Protein AF-0000000084723363 (afdb_homodimer)

Nearest PDB structures (foldseek):
  2yr2-assembly1_A  TM=7.966E-01  e=7.895E-07  Sulfurisphaera tokodaii
  1lnw-assembly7_A  TM=7.026E-01  e=5.116E-07  Pseudomonas aeruginosa
  4zzl-assembly1_B  TM=7.260E-01  e=2.128E-06  Pseudomonas aeruginosa
  2nnn-assembly3_F  TM=6.728E-01  e=2.726E-06  Pseudomonas aeruginosa
  3f3x-assembly1_A-2  TM=6.451E-01  e=1.661E-06  Saccharolobus solfataricus

Structure (mmCIF, N/CA/C/O backbone):
data_AF-0000000084723363-model_v1
#
loop_
_entity.id
_entity.type
_entity.pdbx_description
1 polymer 'Transcriptional regulator, MarR family'
#
loop_
_atom_site.group_PDB
_atom_site.id
_atom_site.type_symbol
_atom_site.label_atom_id
_atom_site.label_alt_id
_atom_site.label_comp_id
_atom_site.label_asym_id
_atom_site.label_entity_id
_atom_site.label_seq_id
_atom_site.pdbx_PDB_ins_code
_atom_site.Cartn_x
_atom_site.Cartn_y
_atom_site.Cartn_z
_atom_site.occupancy
_atom_site.B_iso_or_equiv
_atom_site.auth_seq_id
_atom_site.auth_comp_id
_atom_site.auth_asym_id
_atom_site.auth_atom_id
_atom_site.pdbx_PDB_model_num
ATOM 1 N N . MET A 1 1 ? 26.453 -13.578 -23.328 1 51.62 1 MET A N 1
ATOM 2 C CA . MET A 1 1 ? 25.047 -13.445 -22.969 1 51.62 1 MET A CA 1
ATOM 3 C C . MET A 1 1 ? 24.641 -11.977 -22.922 1 51.62 1 MET A C 1
ATOM 5 O O . MET A 1 1 ? 25.391 -11.133 -22.453 1 51.62 1 MET A O 1
ATOM 9 N N . SER A 1 2 ? 23.656 -11.609 -23.703 1 67.81 2 SER A N 1
ATOM 10 C CA . SER A 1 2 ? 23.375 -10.188 -23.906 1 67.81 2 SER A CA 1
ATOM 11 C C . SER A 1 2 ? 23.109 -9.484 -22.578 1 67.81 2 SER A C 1
ATOM 13 O O . SER A 1 2 ? 22.625 -10.102 -21.625 1 67.81 2 SER A O 1
ATOM 15 N N . THR A 1 3 ? 23.828 -8.469 -22.406 1 71.88 3 THR A N 1
ATOM 16 C CA . THR A 1 3 ? 23.688 -7.594 -21.234 1 71.88 3 THR A CA 1
ATOM 17 C C . THR A 1 3 ? 22.234 -7.523 -20.781 1 71.88 3 THR A C 1
ATOM 19 O O . THR A 1 3 ? 21.969 -7.453 -19.578 1 71.88 3 THR A O 1
ATOM 22 N N . LYS A 1 4 ? 21.438 -7.684 -21.719 1 78.38 4 LYS A N 1
ATOM 23 C CA . LYS A 1 4 ? 20.016 -7.641 -21.406 1 78.38 4 LYS A CA 1
ATOM 24 C C . LYS A 1 4 ? 19.562 -8.906 -20.688 1 78.38 4 LYS A C 1
ATOM 26 O O . LYS A 1 4 ? 18.734 -8.852 -19.781 1 78.38 4 LYS A O 1
ATOM 31 N N . ASN A 1 5 ? 20.203 -9.93 -21.031 1 81.5 5 ASN A N 1
ATOM 32 C CA . ASN A 1 5 ? 19.844 -11.219 -20.438 1 81.5 5 ASN A CA 1
ATOM 33 C C . ASN A 1 5 ? 20.266 -11.289 -18.969 1 81.5 5 ASN A C 1
ATOM 35 O O . ASN A 1 5 ? 19.516 -11.766 -18.125 1 81.5 5 ASN A O 1
ATOM 39 N N . VAL A 1 6 ? 21.469 -10.742 -18.797 1 86.12 6 VAL A N 1
ATOM 40 C CA . VAL A 1 6 ? 21.969 -10.758 -17.438 1 86.12 6 VAL A CA 1
ATOM 41 C C . VAL A 1 6 ? 21.125 -9.844 -16.547 1 86.12 6 VAL A C 1
ATOM 43 O O . VAL A 1 6 ? 20.781 -10.195 -15.422 1 86.12 6 VAL A O 1
ATOM 46 N N . HIS A 1 7 ? 20.719 -8.695 -17.094 1 90.56 7 HIS A N 1
ATOM 47 C CA . HIS A 1 7 ? 19.859 -7.75 -16.391 1 90.56 7 HIS A CA 1
ATOM 48 C C . HIS A 1 7 ? 18.531 -8.383 -16.016 1 90.56 7 HIS A C 1
ATOM 50 O O . HIS A 1 7 ? 18.109 -8.328 -14.852 1 90.56 7 HIS A O 1
ATOM 56 N N . ASP A 1 8 ? 17.922 -9.016 -16.969 1 92.31 8 ASP A N 1
ATOM 57 C CA . ASP A 1 8 ? 16.625 -9.633 -16.766 1 92.31 8 ASP A CA 1
ATOM 58 C C . ASP A 1 8 ? 16.703 -10.75 -15.727 1 92.31 8 ASP A C 1
ATOM 60 O O . ASP A 1 8 ? 15.82 -10.867 -14.867 1 92.31 8 ASP A O 1
ATOM 64 N N . ALA A 1 9 ? 17.766 -11.57 -15.828 1 92.88 9 ALA A N 1
ATOM 65 C CA . ALA A 1 9 ? 17.953 -12.672 -14.898 1 92.88 9 ALA A CA 1
ATOM 66 C C . ALA A 1 9 ? 18.094 -12.164 -13.469 1 92.88 9 ALA A C 1
ATOM 68 O O . ALA A 1 9 ? 17.578 -12.773 -12.523 1 92.88 9 ALA A O 1
ATOM 69 N N . HIS A 1 10 ? 18.766 -11.07 -13.312 1 92.12 10 HIS A N 1
ATOM 70 C CA . HIS A 1 10 ? 18.984 -10.5 -11.984 1 92.12 10 HIS A CA 1
ATOM 71 C C . HIS A 1 10 ? 17.672 -9.938 -11.414 1 92.12 10 HIS A C 1
ATOM 73 O O . HIS A 1 10 ? 17.375 -10.133 -10.234 1 92.12 10 HIS A O 1
ATOM 79 N N . ILE A 1 11 ? 16.984 -9.25 -12.25 1 94.12 11 ILE A N 1
ATOM 80 C CA . ILE A 1 11 ? 15.703 -8.711 -11.82 1 94.12 11 ILE A CA 1
ATOM 81 C C . ILE A 1 11 ? 14.789 -9.844 -11.367 1 94.12 11 ILE A C 1
ATOM 83 O O . ILE A 1 11 ? 14.211 -9.789 -10.281 1 94.12 11 ILE A O 1
ATOM 87 N N . LYS A 1 12 ? 14.742 -10.867 -12.172 1 94.69 12 LYS A N 1
ATOM 88 C CA . LYS A 1 12 ? 13.867 -11.992 -11.875 1 94.69 12 LYS A CA 1
ATOM 89 C C . LYS A 1 12 ? 14.266 -12.664 -10.562 1 94.69 12 LYS A C 1
ATOM 91 O O . LYS A 1 12 ? 13.406 -13.047 -9.766 1 94.69 12 LYS A O 1
ATOM 96 N N . ALA A 1 13 ? 15.508 -12.781 -10.312 1 94.94 13 ALA A N 1
ATOM 97 C CA . ALA A 1 13 ? 16.016 -13.484 -9.141 1 94.94 13 ALA A CA 1
ATOM 98 C C . ALA A 1 13 ? 15.664 -12.734 -7.855 1 94.94 13 ALA A C 1
ATOM 100 O O . ALA A 1 13 ? 15.438 -13.359 -6.816 1 94.94 13 ALA A O 1
ATOM 101 N N . SER A 1 14 ? 15.57 -11.391 -7.898 1 96.56 14 SER A N 1
ATOM 102 C CA . SER A 1 14 ? 15.367 -10.594 -6.691 1 96.56 14 SER A CA 1
ATOM 103 C C . SER A 1 14 ? 13.93 -10.094 -6.602 1 96.56 14 SER A C 1
ATOM 105 O O . SER A 1 14 ? 13.547 -9.469 -5.605 1 96.56 14 SER A O 1
ATOM 107 N N . LEU A 1 15 ? 13.117 -10.398 -7.555 1 95.81 15 LEU A N 1
ATOM 108 C CA . LEU A 1 15 ? 11.766 -9.867 -7.648 1 95.81 15 LEU A CA 1
ATOM 109 C C . LEU A 1 15 ? 10.891 -10.398 -6.516 1 95.81 15 LEU A C 1
ATOM 111 O O . LEU A 1 15 ? 10.117 -9.648 -5.922 1 95.81 15 LEU A O 1
ATOM 115 N N . PRO A 1 16 ? 11.047 -11.719 -6.16 1 94.25 16 PRO A N 1
ATOM 116 C CA . PRO A 1 16 ? 10.211 -12.211 -5.062 1 94.25 16 PRO A CA 1
ATOM 117 C C . PRO A 1 16 ? 10.453 -11.469 -3.752 1 94.25 16 PRO A C 1
ATOM 119 O O . PRO A 1 16 ? 9.508 -11.172 -3.02 1 94.25 16 PRO A O 1
ATOM 122 N N . GLU A 1 17 ? 11.664 -11.164 -3.51 1 95.94 17 GLU A N 1
ATOM 123 C CA . GLU A 1 17 ? 11.992 -10.43 -2.293 1 95.94 17 GLU A CA 1
ATOM 124 C C . GLU A 1 17 ? 11.422 -9.008 -2.338 1 95.94 17 GLU A C 1
ATOM 126 O O . GLU A 1 17 ? 10.883 -8.523 -1.345 1 95.94 17 GLU A O 1
ATOM 131 N N . LEU A 1 18 ? 11.555 -8.328 -3.463 1 97.25 18 LEU A N 1
ATOM 132 C CA . LEU A 1 18 ? 11 -6.988 -3.621 1 97.25 18 LEU A CA 1
ATOM 133 C C . LEU A 1 18 ? 9.484 -7 -3.459 1 97.25 18 LEU A C 1
ATOM 135 O O . LEU A 1 18 ? 8.93 -6.156 -2.756 1 97.25 18 LEU A O 1
ATOM 139 N N . HIS A 1 19 ? 8.906 -7.957 -4.094 1 95.12 19 HIS A N 1
ATOM 140 C CA . HIS A 1 19 ? 7.453 -8.07 -4.031 1 95.12 19 HIS A CA 1
ATOM 141 C C . HIS A 1 19 ? 6.98 -8.336 -2.607 1 95.12 19 HIS A C 1
ATOM 143 O O . HIS A 1 19 ? 6.004 -7.73 -2.15 1 95.12 19 HIS A O 1
ATOM 149 N N . ARG A 1 20 ? 7.664 -9.164 -1.896 1 92.94 20 ARG A N 1
ATOM 150 C CA . ARG A 1 20 ? 7.305 -9.445 -0.509 1 92.94 20 ARG A CA 1
ATOM 151 C C . ARG A 1 20 ? 7.422 -8.195 0.353 1 92.94 20 ARG A C 1
ATOM 153 O O . ARG A 1 20 ? 6.543 -7.914 1.17 1 92.94 20 ARG A O 1
ATOM 160 N N . ALA A 1 21 ? 8.492 -7.488 0.211 1 96.69 21 ALA A N 1
ATOM 161 C CA . ALA A 1 21 ? 8.68 -6.246 0.959 1 96.69 21 ALA A CA 1
ATOM 162 C C . ALA A 1 21 ? 7.574 -5.246 0.643 1 96.69 21 ALA A C 1
ATOM 164 O O . ALA A 1 21 ? 7.047 -4.586 1.543 1 96.69 21 ALA A O 1
ATOM 165 N N . LEU A 1 22 ? 7.25 -5.129 -0.632 1 96.12 22 LEU A N 1
ATOM 166 C CA . LEU A 1 22 ? 6.199 -4.219 -1.079 1 96.12 22 LEU A CA 1
ATOM 167 C C . LEU A 1 22 ? 4.859 -4.59 -0.457 1 96.12 22 LEU A C 1
ATOM 169 O O . LEU A 1 22 ? 4.16 -3.729 0.08 1 96.12 22 LEU A O 1
ATOM 173 N N . ILE A 1 23 ? 4.516 -5.828 -0.452 1 91.56 23 ILE A N 1
ATOM 174 C CA . ILE A 1 23 ? 3.258 -6.309 0.111 1 91.56 23 ILE A CA 1
ATOM 175 C C . ILE A 1 23 ? 3.24 -6.062 1.617 1 91.56 23 ILE A C 1
ATOM 177 O O . ILE A 1 23 ? 2.219 -5.652 2.174 1 91.56 23 ILE A O 1
ATOM 181 N N . ASP A 1 24 ? 4.34 -6.305 2.27 1 92.62 24 ASP A N 1
ATOM 182 C CA . ASP A 1 24 ? 4.434 -6.047 3.703 1 92.62 24 ASP A CA 1
ATOM 183 C C . ASP A 1 24 ? 4.199 -4.566 4.012 1 92.62 24 ASP A C 1
ATOM 185 O O . ASP A 1 24 ? 3.453 -4.23 4.93 1 92.62 24 ASP A O 1
ATOM 189 N N . ILE A 1 25 ? 4.801 -3.699 3.266 1 95.31 25 ILE A N 1
ATOM 190 C CA . ILE A 1 25 ? 4.668 -2.26 3.461 1 95.31 25 ILE A CA 1
ATOM 191 C C . ILE A 1 25 ? 3.221 -1.836 3.221 1 95.31 25 ILE A C 1
ATOM 193 O O . ILE A 1 25 ? 2.635 -1.118 4.035 1 95.31 25 ILE A O 1
ATOM 197 N N . VAL A 1 26 ? 2.65 -2.316 2.121 1 92.69 26 VAL A N 1
ATOM 198 C CA . VAL A 1 26 ? 1.273 -1.979 1.776 1 92.69 26 VAL A CA 1
ATOM 199 C C . VAL A 1 26 ? 0.329 -2.48 2.867 1 92.69 26 VAL A C 1
ATOM 201 O O . VAL A 1 26 ? -0.619 -1.786 3.242 1 92.69 26 VAL A O 1
ATOM 204 N N . SER A 1 27 ? 0.579 -3.676 3.385 1 89.06 27 SER A N 1
ATOM 205 C CA . SER A 1 27 ? -0.237 -4.242 4.453 1 89.06 27 SER A CA 1
ATOM 206 C C . SER A 1 27 ? -0.223 -3.354 5.691 1 89.06 27 SER A C 1
ATOM 208 O O . SER A 1 27 ? -1.271 -3.08 6.277 1 89.06 27 SER A O 1
ATOM 210 N N . VAL A 1 28 ? 0.896 -2.873 6.102 1 89.81 28 VAL A N 1
ATOM 211 C CA . VAL A 1 28 ? 1.02 -2 7.266 1 89.81 28 VAL A CA 1
ATOM 212 C C . VAL A 1 28 ? 0.31 -0.675 6.996 1 89.81 28 VAL A C 1
ATOM 214 O O . VAL A 1 28 ? -0.436 -0.179 7.84 1 89.81 28 VAL A O 1
ATOM 217 N N . MET A 1 29 ? 0.577 -0.126 5.789 1 90.88 29 MET A N 1
ATOM 218 C CA . MET A 1 29 ? 0.019 1.178 5.441 1 90.88 29 MET A CA 1
ATOM 219 C C . MET A 1 29 ? -1.504 1.124 5.398 1 90.88 29 MET A C 1
ATOM 221 O O . MET A 1 29 ? -2.172 2.131 5.645 1 90.88 29 MET A O 1
ATOM 225 N N . ASN A 1 30 ? -2.045 -0.049 5.133 1 85.88 30 ASN A N 1
ATOM 226 C CA . ASN A 1 30 ? -3.488 -0.192 4.98 1 85.88 30 ASN A CA 1
ATOM 227 C C . ASN A 1 30 ? -4.152 -0.588 6.297 1 85.88 30 ASN A C 1
ATOM 229 O O . ASN A 1 30 ? -5.375 -0.738 6.359 1 85.88 30 ASN A O 1
ATOM 233 N N . ARG A 1 31 ? -3.426 -0.745 7.363 1 85.25 31 ARG A N 1
ATOM 234 C CA . ARG A 1 31 ? -4.016 -1.063 8.656 1 85.25 31 ARG A CA 1
ATOM 235 C C . ARG A 1 31 ? -4.77 0.136 9.227 1 85.25 31 ARG A C 1
ATOM 237 O O . ARG A 1 31 ? -4.215 1.233 9.32 1 85.25 31 ARG A O 1
ATOM 244 N N . PRO A 1 32 ? -5.973 -0.116 9.711 1 81.62 32 PRO A N 1
ATOM 245 C CA . PRO A 1 32 ? -6.734 0.982 10.312 1 81.62 32 PRO A CA 1
ATOM 246 C C . PRO A 1 32 ? -6.078 1.535 11.578 1 81.62 32 PRO A C 1
ATOM 248 O O . PRO A 1 32 ? -6.25 2.713 11.898 1 81.62 32 PRO A O 1
ATOM 251 N N . GLU A 1 33 ? -5.367 0.73 12.242 1 85.94 33 GLU A N 1
ATOM 252 C CA . GLU A 1 33 ? -4.734 1.111 13.5 1 85.94 33 GLU A CA 1
ATOM 253 C C . GLU A 1 33 ? -3.711 2.223 13.289 1 85.94 33 GLU A C 1
ATOM 255 O O . GLU A 1 33 ? -3.434 3.002 14.203 1 85.94 33 GLU A O 1
ATOM 260 N N . ARG A 1 34 ? -3.137 2.246 12.109 1 85.75 34 ARG A N 1
ATOM 261 C CA . ARG A 1 34 ? -2.137 3.266 11.82 1 85.75 34 ARG A CA 1
ATOM 262 C C . ARG A 1 34 ? -2.752 4.66 11.844 1 85.75 34 ARG A C 1
ATOM 264 O O . ARG A 1 34 ? -2.191 5.582 12.445 1 85.75 34 ARG A O 1
ATOM 271 N N . ASP A 1 35 ? -3.912 4.809 11.211 1 88.25 35 ASP A N 1
ATOM 272 C CA . ASP A 1 35 ? -4.602 6.098 11.211 1 88.25 35 ASP A CA 1
ATOM 273 C C . ASP A 1 35 ? -5.023 6.496 12.625 1 88.25 35 ASP A C 1
ATOM 275 O O . ASP A 1 35 ? -4.91 7.664 13 1 88.25 35 ASP A O 1
ATOM 279 N N . VAL A 1 36 ? -5.426 5.508 13.375 1 89.38 36 VAL A N 1
ATOM 280 C CA . VAL A 1 36 ? -5.855 5.766 14.75 1 89.38 36 VAL A CA 1
ATOM 281 C C . VAL A 1 36 ? -4.68 6.285 15.57 1 89.38 36 VAL A C 1
ATOM 283 O O . VAL A 1 36 ? -4.809 7.273 16.297 1 89.38 36 VAL A O 1
ATOM 286 N N . ALA A 1 37 ? -3.625 5.637 15.445 1 90 37 ALA A N 1
ATOM 287 C CA . ALA A 1 37 ? -2.432 6.027 16.188 1 90 37 ALA A CA 1
ATOM 288 C C . ALA A 1 37 ? -1.995 7.441 15.82 1 90 37 ALA A C 1
ATOM 290 O O . ALA A 1 37 ? -1.639 8.242 16.688 1 90 37 ALA A O 1
ATOM 291 N N . LEU A 1 38 ? -2.012 7.773 14.562 1 91.69 38 LEU A N 1
ATOM 292 C CA . LEU A 1 38 ? -1.612 9.102 14.102 1 91.69 38 LEU A CA 1
ATOM 293 C C . LEU A 1 38 ? -2.557 10.172 14.633 1 91.69 38 LEU A C 1
ATOM 295 O O . LEU A 1 38 ? -2.111 11.227 15.094 1 91.69 38 LEU A O 1
ATOM 299 N N . LEU A 1 39 ? -3.826 9.859 14.57 1 93.94 39 LEU A N 1
ATOM 300 C CA . LEU A 1 39 ? -4.816 10.805 15.07 1 93.94 39 LEU A CA 1
ATOM 301 C C . LEU A 1 39 ? -4.652 11.031 16.562 1 93.94 39 LEU A C 1
ATOM 303 O O . LEU A 1 39 ? -4.711 12.164 17.031 1 93.94 39 LEU A O 1
ATOM 307 N N . GLU A 1 40 ? -4.402 9.977 17.297 1 94 40 GLU A N 1
ATOM 308 C CA . GLU A 1 40 ? -4.195 10.07 18.734 1 94 40 GLU A CA 1
ATOM 309 C C . GLU A 1 40 ? -2.949 10.891 19.062 1 94 40 GLU A C 1
ATOM 311 O O . GLU A 1 40 ? -2.984 11.766 19.938 1 94 40 GLU A O 1
ATOM 316 N N . MET A 1 41 ? -1.919 10.617 18.375 1 93.94 41 MET A N 1
ATOM 317 C CA . MET A 1 41 ? -0.672 11.352 18.594 1 93.94 41 MET A CA 1
ATOM 318 C C . MET A 1 41 ? -0.845 12.828 18.266 1 93.94 41 MET A C 1
ATOM 320 O O . MET A 1 41 ? -0.205 13.688 18.875 1 93.94 41 MET A O 1
ATOM 324 N N . ALA A 1 42 ? -1.7 13.062 17.297 1 95 42 ALA A N 1
ATOM 325 C CA . ALA A 1 42 ? -1.951 14.438 16.875 1 95 42 ALA A CA 1
ATOM 326 C C . ALA A 1 42 ? -2.955 15.125 17.797 1 95 42 ALA A C 1
ATOM 328 O O . ALA A 1 42 ? -3.219 16.312 17.656 1 95 42 ALA A O 1
ATOM 329 N N . GLY A 1 43 ? -3.605 14.359 18.703 1 94.25 43 GLY A N 1
ATOM 330 C CA . GLY A 1 43 ? -4.594 14.906 19.609 1 94.25 43 GLY A CA 1
ATOM 331 C C . GLY A 1 43 ? -5.914 15.227 18.938 1 94.25 43 GLY A C 1
ATOM 332 O O . GLY A 1 43 ? -6.605 16.172 19.344 1 94.25 43 GLY A O 1
ATOM 333 N N . LEU A 1 44 ? -6.238 14.516 17.906 1 94.19 44 LEU A N 1
ATOM 334 C CA . LEU A 1 44 ? -7.445 14.797 17.141 1 94.19 44 LEU A CA 1
ATOM 335 C C . LEU A 1 44 ? -8.516 13.742 17.391 1 94.19 44 LEU A C 1
ATOM 337 O O . LEU A 1 44 ? -8.211 12.547 17.422 1 94.19 44 LEU A O 1
ATOM 341 N N . LYS A 1 45 ? -9.68 14.203 17.609 1 92.62 45 LYS A N 1
ATOM 342 C CA . LYS A 1 45 ? -10.852 13.336 17.688 1 92.62 45 LYS A CA 1
ATOM 343 C C . LYS A 1 45 ? -11.625 13.352 16.359 1 92.62 45 LYS A C 1
ATOM 345 O O . LYS A 1 45 ? -12.562 14.133 16.203 1 92.62 45 LYS A O 1
ATOM 350 N N . LEU A 1 46 ? -11.227 12.688 15.414 1 94.38 46 LEU A N 1
ATOM 351 C CA . LEU A 1 46 ? -11.797 12.609 14.07 1 94.38 46 LEU A CA 1
ATOM 352 C C . LEU A 1 46 ? -12.141 11.172 13.711 1 94.38 46 LEU A C 1
ATOM 354 O O . LEU A 1 46 ? -11.359 10.258 13.969 1 94.38 46 LEU A O 1
ATOM 358 N N . GLU A 1 47 ? -13.328 11.023 13.211 1 92.94 47 GLU A N 1
ATOM 359 C CA . GLU A 1 47 ? -13.672 9.711 12.688 1 92.94 47 GLU A CA 1
ATOM 360 C C . GLU A 1 47 ? -12.68 9.273 11.609 1 92.94 47 GLU A C 1
ATOM 362 O O . GLU A 1 47 ? -12.312 10.062 10.734 1 92.94 47 GLU A O 1
ATOM 367 N N . ARG A 1 48 ? -12.383 8.07 11.68 1 91.12 48 ARG A N 1
ATOM 368 C CA . ARG A 1 48 ? -11.375 7.523 10.773 1 91.12 48 ARG A CA 1
ATOM 369 C C . ARG A 1 48 ? -11.789 7.703 9.32 1 91.12 48 ARG A C 1
ATOM 371 O O . ARG A 1 48 ? -10.953 7.98 8.461 1 91.12 48 ARG A O 1
ATOM 378 N N . ALA A 1 49 ? -13.039 7.551 9.078 1 91.31 49 ALA A N 1
ATOM 379 C CA . ALA A 1 49 ? -13.547 7.598 7.711 1 91.31 49 ALA A CA 1
ATOM 380 C C . ALA A 1 49 ? -13.367 8.984 7.105 1 91.31 49 ALA A C 1
ATOM 382 O O . ALA A 1 49 ? -13.367 9.148 5.883 1 91.31 49 ALA A O 1
ATOM 383 N N . LEU A 1 50 ? -13.172 9.969 7.973 1 95.44 50 LEU A N 1
ATOM 384 C CA . LEU A 1 50 ? -13.078 11.352 7.512 1 95.44 50 LEU A CA 1
ATOM 385 C C . LEU A 1 50 ? -11.625 11.734 7.238 1 95.44 50 LEU A C 1
ATOM 387 O O . LEU A 1 50 ? -11.359 12.68 6.5 1 95.44 50 LEU A O 1
ATOM 391 N N . PHE A 1 51 ? -10.727 11.039 7.762 1 93.44 51 PHE A N 1
ATOM 392 C CA . PHE A 1 51 ? -9.32 11.398 7.82 1 93.44 51 PHE A CA 1
ATOM 393 C C . PHE A 1 51 ? -8.734 11.508 6.418 1 93.44 51 PHE A C 1
ATOM 395 O O . PHE A 1 51 ? -8.18 12.547 6.051 1 93.44 51 PHE A O 1
ATOM 402 N N . PRO A 1 52 ? -8.906 10.523 5.559 1 92.5 52 PRO A N 1
ATOM 403 C CA . PRO A 1 52 ? -8.32 10.656 4.219 1 92.5 52 PRO A CA 1
ATOM 404 C C . PRO A 1 52 ? -8.898 11.828 3.438 1 92.5 52 PRO A C 1
ATOM 406 O O . PRO A 1 52 ? -8.18 12.477 2.664 1 92.5 52 PRO A O 1
ATOM 409 N N . LEU A 1 53 ? -10.141 12.117 3.637 1 95.56 53 LEU A N 1
ATOM 410 C CA . LEU A 1 53 ? -10.789 13.211 2.93 1 95.56 53 LEU A CA 1
ATOM 411 C C . LEU A 1 53 ? -10.227 14.555 3.381 1 95.56 53 LEU A C 1
ATOM 413 O O . LEU A 1 53 ? -9.961 15.43 2.555 1 95.56 53 LEU A O 1
ATOM 417 N N . LEU A 1 54 ? -10.062 14.664 4.691 1 96.94 54 LEU A N 1
ATOM 418 C CA . LEU A 1 54 ? -9.5 15.898 5.234 1 96.94 54 LEU A CA 1
ATOM 419 C C . LEU A 1 54 ? -8.117 16.172 4.648 1 96.94 54 LEU A C 1
ATOM 421 O O . LEU A 1 54 ? -7.832 17.281 4.211 1 96.94 54 LEU A O 1
ATOM 425 N N . VAL A 1 55 ? -7.324 15.148 4.566 1 94.38 55 VAL A N 1
ATOM 426 C CA . VAL A 1 55 ? -5.957 15.281 4.07 1 94.38 55 VAL A CA 1
ATOM 427 C C . VAL A 1 55 ? -5.977 15.641 2.586 1 94.38 55 VAL A C 1
ATOM 429 O O . VAL A 1 55 ? -5.227 16.516 2.145 1 94.38 55 VAL A O 1
ATOM 432 N N . LEU A 1 56 ? -6.828 15.031 1.826 1 94.19 56 LEU A N 1
ATOM 433 C CA . LEU A 1 56 ? -6.906 15.281 0.392 1 94.19 56 LEU A CA 1
ATOM 434 C C . LEU A 1 56 ? -7.383 16.703 0.119 1 94.19 56 LEU A C 1
ATOM 436 O O . LEU A 1 56 ? -6.859 17.375 -0.775 1 94.19 56 LEU A O 1
ATOM 440 N N . VAL A 1 57 ? -8.32 17.125 0.848 1 96.81 57 VAL A N 1
ATOM 441 C CA . VAL A 1 57 ? -8.812 18.484 0.672 1 96.81 57 VAL A CA 1
ATOM 442 C C . VAL A 1 57 ? -7.695 19.484 0.973 1 96.81 57 VAL A C 1
ATOM 444 O O . VAL A 1 57 ? -7.539 20.484 0.267 1 96.81 57 VAL A O 1
ATOM 447 N N . GLU A 1 58 ? -6.969 19.234 2.051 1 96.5 58 GLU A N 1
ATOM 448 C CA . GLU A 1 58 ? -5.855 20.125 2.398 1 96.5 58 GLU A CA 1
ATOM 449 C C . GLU A 1 58 ? -4.832 20.188 1.27 1 96.5 58 GLU A C 1
ATOM 451 O O . GLU A 1 58 ? -4.316 21.266 0.954 1 96.5 58 GLU A O 1
ATOM 456 N N . ARG A 1 59 ? -4.59 19.094 0.619 1 92.06 59 ARG A N 1
ATOM 457 C CA . ARG A 1 59 ? -3.5 18.969 -0.346 1 92.06 59 ARG A CA 1
ATOM 458 C C . ARG A 1 59 ? -3.943 19.438 -1.729 1 92.06 59 ARG A C 1
ATOM 460 O O . ARG A 1 59 ? -3.16 20.047 -2.467 1 92.06 59 ARG A O 1
ATOM 467 N N . LEU A 1 60 ? -5.172 19.234 -2.041 1 92.25 60 LEU A N 1
ATOM 468 C CA . LEU A 1 60 ? -5.598 19.422 -3.426 1 92.25 60 LEU A CA 1
ATOM 469 C C . LEU A 1 60 ? -6.668 20.5 -3.529 1 92.25 60 LEU A C 1
ATOM 471 O O . LEU A 1 60 ? -7.043 20.906 -4.633 1 92.25 60 LEU A O 1
ATOM 475 N N . GLY A 1 61 ? -7.211 20.922 -2.447 1 91.75 61 GLY A N 1
ATOM 476 C CA . GLY A 1 61 ? -8.297 21.875 -2.492 1 91.75 61 GLY A CA 1
ATOM 477 C C . GLY A 1 61 ? -7.91 23.188 -3.156 1 91.75 61 GLY A C 1
ATOM 478 O O . GLY A 1 61 ? -6.73 23.547 -3.201 1 91.75 61 GLY A O 1
ATOM 479 N N . PRO A 1 62 ? -8.844 23.844 -3.633 1 94.88 62 PRO A N 1
ATOM 480 C CA . PRO A 1 62 ? -10.266 23.5 -3.721 1 94.88 62 PRO A CA 1
ATOM 481 C C . PRO A 1 62 ? -10.539 22.312 -4.633 1 94.88 62 PRO A C 1
ATOM 483 O O . PRO A 1 62 ? -9.898 22.172 -5.68 1 94.88 62 PRO A O 1
ATOM 486 N N . ILE A 1 63 ? -11.422 21.344 -4.16 1 95 63 ILE A N 1
ATOM 487 C CA . ILE A 1 63 ? -11.664 20.125 -4.926 1 95 63 ILE A CA 1
ATOM 488 C C . ILE A 1 63 ? -13.141 19.766 -4.855 1 95 63 ILE A C 1
ATOM 490 O O . ILE A 1 63 ? -13.766 19.859 -3.793 1 95 63 ILE A O 1
ATOM 494 N N . GLY A 1 64 ? -13.719 19.391 -6.004 1 95.44 64 GLY A N 1
ATOM 495 C CA . GLY A 1 64 ? -15.109 18.969 -6.043 1 95.44 64 GLY A CA 1
ATOM 496 C C . GLY A 1 64 ? -15.344 17.625 -5.395 1 95.44 64 GLY A C 1
ATOM 497 O O . GLY A 1 64 ? -14.461 16.766 -5.418 1 95.44 64 GLY A O 1
ATOM 498 N N . VAL A 1 65 ? -16.547 17.469 -4.891 1 93.88 65 VAL A N 1
ATOM 499 C CA . VAL A 1 65 ? -16.906 16.234 -4.207 1 93.88 65 VAL A CA 1
ATOM 500 C C . VAL A 1 65 ? -16.766 15.055 -5.164 1 93.88 65 VAL A C 1
ATOM 502 O O . VAL A 1 65 ? -16.359 13.961 -4.766 1 93.88 65 VAL A O 1
ATOM 505 N N . GLY A 1 66 ? -17.125 15.266 -6.383 1 92.94 66 GLY A N 1
ATOM 506 C CA . GLY A 1 66 ? -17 14.219 -7.379 1 92.94 66 GLY A CA 1
ATOM 507 C C . GLY A 1 66 ? -15.555 13.773 -7.582 1 92.94 66 GLY A C 1
ATOM 508 O O . GLY A 1 66 ? -15.273 12.57 -7.605 1 92.94 66 GLY A O 1
ATOM 509 N N . ASP A 1 67 ? -14.688 14.734 -7.711 1 91.94 67 ASP A N 1
ATOM 510 C CA . ASP A 1 67 ? -13.266 14.445 -7.855 1 91.94 67 ASP A CA 1
ATOM 511 C C . ASP A 1 67 ? -12.719 13.75 -6.613 1 91.94 67 ASP A C 1
ATOM 513 O O . ASP A 1 67 ? -11.93 12.805 -6.723 1 91.94 67 ASP A O 1
ATOM 517 N N . LEU A 1 68 ? -13.102 14.188 -5.488 1 93.75 68 LEU A N 1
ATOM 518 C CA . LEU A 1 68 ? -12.695 13.578 -4.227 1 93.75 68 LEU A CA 1
ATOM 519 C C . LEU A 1 68 ? -13.141 12.125 -4.152 1 93.75 68 LEU A C 1
ATOM 521 O O . LEU A 1 68 ? -12.367 11.25 -3.756 1 93.75 68 LEU A O 1
ATOM 525 N N . ALA A 1 69 ? -14.359 11.867 -4.574 1 93.69 69 ALA A N 1
ATOM 526 C CA . ALA A 1 69 ? -14.914 10.516 -4.586 1 93.69 69 ALA A CA 1
ATOM 527 C C . ALA A 1 69 ? -14.086 9.594 -5.473 1 93.69 69 ALA A C 1
ATOM 529 O O . ALA A 1 69 ? -13.75 8.477 -5.07 1 93.69 69 ALA A O 1
ATOM 530 N N . GLY A 1 70 ? -13.703 10.07 -6.652 1 86.5 70 GLY A N 1
ATOM 531 C CA . GLY A 1 70 ? -12.859 9.312 -7.562 1 86.5 70 GLY A CA 1
ATOM 532 C C . GLY A 1 70 ? -11.5 8.969 -6.977 1 86.5 70 GLY A C 1
ATOM 533 O O . GLY A 1 70 ? -11.016 7.848 -7.137 1 86.5 70 GLY A O 1
ATOM 534 N N . ARG A 1 71 ? -10.922 9.859 -6.25 1 86.25 71 ARG A N 1
ATOM 535 C CA . ARG A 1 71 ? -9.578 9.703 -5.707 1 86.25 71 ARG A CA 1
ATOM 536 C C . ARG A 1 71 ? -9.57 8.695 -4.555 1 86.25 71 ARG A C 1
ATOM 538 O O . ARG A 1 71 ? -8.602 7.961 -4.371 1 86.25 71 ARG A O 1
ATOM 545 N N . VAL A 1 72 ? -10.648 8.625 -3.736 1 87.75 72 VAL A N 1
ATOM 546 C CA . VAL A 1 72 ? -10.656 7.73 -2.586 1 87.75 72 VAL A CA 1
ATOM 547 C C . VAL A 1 72 ? -11.359 6.426 -2.959 1 87.75 72 VAL A C 1
ATOM 549 O O . VAL A 1 72 ? -11.422 5.492 -2.154 1 87.75 72 VAL A O 1
ATOM 552 N N . GLY A 1 73 ? -11.906 6.344 -4.129 1 83.94 73 GLY A N 1
ATOM 553 C CA . GLY A 1 73 ? -12.547 5.125 -4.594 1 83.94 73 GLY A CA 1
ATOM 554 C C . GLY A 1 73 ? -13.867 4.848 -3.91 1 83.94 73 GLY A C 1
ATOM 555 O O . GLY A 1 73 ? -14.148 3.709 -3.525 1 83.94 73 GLY A O 1
ATOM 556 N N . ARG A 1 74 ? -14.664 5.844 -3.672 1 90.12 74 ARG A N 1
ATOM 557 C CA . ARG A 1 74 ? -15.977 5.727 -3.047 1 90.12 74 ARG A CA 1
ATOM 558 C C . ARG A 1 74 ? -17.047 6.441 -3.875 1 90.12 74 ARG A C 1
ATOM 560 O O . ARG A 1 74 ? -16.719 7.23 -4.766 1 90.12 74 ARG A O 1
ATOM 567 N N . ASP A 1 75 ? -18.234 6.148 -3.541 1 93.94 75 ASP A N 1
ATOM 568 C CA . ASP A 1 75 ? -19.312 6.773 -4.293 1 93.94 75 ASP A CA 1
ATOM 569 C C . ASP A 1 75 ? -19.562 8.211 -3.826 1 93.94 75 ASP A C 1
ATOM 571 O O . ASP A 1 75 ? -19.234 8.555 -2.688 1 93.94 75 ASP A O 1
ATOM 575 N N . TYR A 1 76 ? 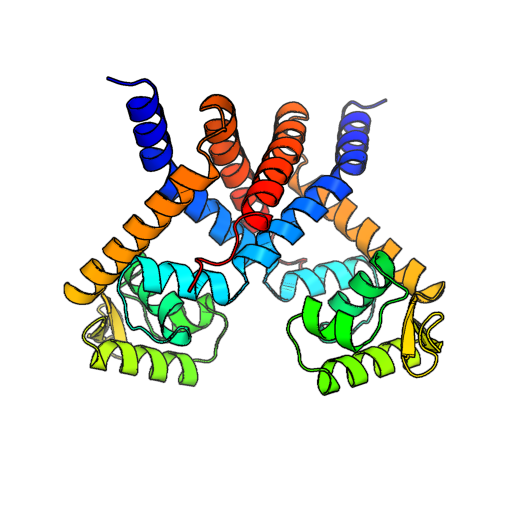-20.156 8.961 -4.703 1 95.06 76 TYR A N 1
ATOM 576 C CA . TYR A 1 76 ? -20.406 10.383 -4.488 1 95.06 76 TYR A CA 1
ATOM 577 C C . TYR A 1 76 ? -21.219 10.602 -3.217 1 95.06 76 TYR A C 1
ATOM 579 O O . TYR A 1 76 ? -20.906 11.492 -2.422 1 95.06 76 TYR A O 1
ATOM 587 N N . THR A 1 77 ? -22.25 9.805 -3.043 1 96.81 77 THR A N 1
ATOM 588 C CA . THR A 1 77 ? -23.172 10 -1.934 1 96.81 77 THR A CA 1
ATOM 589 C C . THR A 1 77 ? -22.453 9.852 -0.595 1 96.81 77 THR A C 1
ATOM 591 O O . THR A 1 77 ? -22.609 10.688 0.296 1 96.81 77 THR A O 1
ATOM 594 N N . THR A 1 78 ? -21.641 8.883 -0.483 1 96.25 78 THR A N 1
ATOM 595 C CA . THR A 1 78 ? -20.875 8.633 0.73 1 96.25 78 THR A CA 1
ATOM 596 C C . THR A 1 78 ? -19.906 9.781 1.005 1 96.25 78 THR A C 1
ATOM 598 O O . THR A 1 78 ? -19.859 10.305 2.117 1 96.25 78 THR A O 1
ATOM 601 N N . VAL A 1 79 ? -19.203 10.164 -0.027 1 96.69 79 VAL A N 1
ATOM 602 C CA . VAL A 1 79 ? -18.188 11.195 0.137 1 96.69 79 VAL A CA 1
ATOM 603 C C . VAL A 1 79 ? -18.859 12.539 0.429 1 96.69 79 VAL A C 1
ATOM 605 O O . VAL A 1 79 ? -18.359 13.32 1.249 1 96.69 79 VAL A O 1
ATOM 608 N N . SER A 1 80 ? -19.969 12.789 -0.227 1 96.88 80 SER A N 1
ATOM 609 C CA . SER A 1 80 ? -20.719 14.023 0.025 1 96.88 80 SER A CA 1
ATOM 610 C C . SER A 1 80 ? -21.125 14.133 1.49 1 96.88 80 SER A C 1
ATOM 612 O O . SER A 1 80 ? -20.953 15.188 2.109 1 96.88 80 SER A O 1
ATOM 614 N N . ARG A 1 81 ? -21.594 13.078 2.045 1 97.62 81 ARG A N 1
ATOM 615 C CA . ARG A 1 81 ? -21.984 13.047 3.451 1 97.62 81 ARG A CA 1
ATOM 616 C C . ARG A 1 81 ? -20.781 13.273 4.359 1 97.62 81 ARG A C 1
ATOM 618 O O . ARG A 1 81 ? -20.875 13.984 5.363 1 97.62 81 ARG A O 1
ATOM 625 N N . GLN A 1 82 ? -19.719 12.68 4.039 1 97.5 82 GLN A N 1
ATOM 626 C CA . GLN A 1 82 ? -18.5 12.789 4.848 1 97.5 82 GLN A CA 1
ATOM 627 C C . GLN A 1 82 ? -17.938 14.203 4.793 1 97.5 82 GLN A C 1
ATOM 629 O O . GLN A 1 82 ? -17.438 14.719 5.797 1 97.5 82 GLN A O 1
ATOM 634 N N . VAL A 1 83 ? -17.984 14.805 3.613 1 97.44 83 VAL A N 1
ATOM 635 C CA . VAL A 1 83 ? -17.531 16.188 3.486 1 97.44 83 VAL A CA 1
ATOM 636 C C . VAL A 1 83 ? -18.438 17.109 4.301 1 97.44 83 VAL A C 1
ATOM 638 O O . VAL A 1 83 ? -17.969 18.031 4.949 1 97.44 83 VAL A O 1
ATOM 641 N N . ALA A 1 84 ? -19.734 16.828 4.246 1 97.62 84 ALA A N 1
ATOM 642 C CA . ALA A 1 84 ? -20.672 17.594 5.066 1 97.62 84 ALA A CA 1
ATOM 643 C C . ALA A 1 84 ? -20.328 17.484 6.547 1 97.62 84 ALA A C 1
ATOM 645 O O . ALA A 1 84 ? -20.406 18.453 7.289 1 97.62 84 ALA A O 1
ATOM 646 N N . ARG A 1 85 ? -19.953 16.344 6.953 1 97.88 85 ARG A N 1
ATOM 647 C CA . ARG A 1 85 ? -19.562 16.125 8.336 1 97.88 85 ARG A CA 1
ATOM 648 C C . ARG A 1 85 ? -18.297 16.906 8.68 1 97.88 85 ARG A C 1
ATOM 650 O O . ARG A 1 85 ? -18.219 17.516 9.758 1 97.88 85 ARG A O 1
ATOM 657 N N . LEU A 1 86 ? -17.328 16.922 7.785 1 98.06 86 LEU A N 1
ATOM 658 C CA . LEU A 1 86 ? -16.109 17.719 7.973 1 98.06 86 LEU A CA 1
ATOM 659 C C . LEU A 1 86 ? -16.438 19.203 8.086 1 98.06 86 LEU A C 1
ATOM 661 O O . LEU A 1 86 ? -15.812 19.922 8.859 1 98.06 86 LEU A O 1
ATOM 665 N N . GLU A 1 87 ? -17.391 19.578 7.324 1 97.81 87 GLU A N 1
ATOM 666 C CA . GLU A 1 87 ? -17.844 20.969 7.379 1 97.81 87 GLU A CA 1
ATOM 667 C C . GLU A 1 87 ? -18.5 21.297 8.719 1 97.81 87 GLU A C 1
ATOM 669 O O . GLU A 1 87 ? -18.234 22.344 9.312 1 97.81 87 GLU A O 1
ATOM 674 N N . GLU A 1 88 ? -19.328 20.422 9.148 1 97.75 88 GLU A N 1
ATOM 675 C CA . GLU A 1 88 ? -19.969 20.578 10.445 1 97.75 88 GLU A CA 1
ATOM 676 C C . GLU A 1 88 ? -18.938 20.703 11.562 1 97.75 88 GLU A C 1
ATOM 678 O O . GLU A 1 88 ? -19.156 21.422 12.539 1 97.75 88 GLU A O 1
ATOM 683 N N . LEU A 1 89 ? -17.828 20.031 11.422 1 97.25 89 LEU A N 1
ATOM 684 C CA . LEU A 1 89 ? -16.766 20.031 12.422 1 97.25 89 LEU A CA 1
ATOM 685 C C . LEU A 1 89 ? -15.883 21.266 12.273 1 97.25 89 LEU A C 1
ATOM 687 O O . LEU A 1 89 ? -14.961 21.484 13.07 1 97.25 89 LEU A O 1
ATOM 691 N N . GLY A 1 90 ? -16.156 22.016 11.211 1 97.81 90 GLY A N 1
ATOM 692 C CA . GLY A 1 90 ? -15.422 23.25 10.992 1 97.81 90 GLY A CA 1
ATOM 693 C C . GLY A 1 90 ? -14.055 23.031 10.359 1 97.81 90 GLY A C 1
ATOM 694 O O . GLY A 1 90 ? -13.211 23.922 10.383 1 97.81 90 GLY A O 1
ATOM 695 N N . LEU A 1 91 ? -13.797 21.844 9.773 1 98.25 91 LEU A N 1
ATOM 696 C CA . LEU A 1 91 ? -12.484 21.484 9.242 1 98.25 91 LEU A CA 1
ATOM 697 C C . LEU A 1 91 ? -12.398 21.797 7.75 1 98.25 91 LEU A C 1
ATOM 699 O O . LEU A 1 91 ? -11.297 21.969 7.211 1 98.25 91 LEU A O 1
ATOM 703 N N . VAL A 1 92 ? -13.523 21.828 7.105 1 98.25 92 VAL A N 1
ATOM 704 C CA . VAL A 1 92 ? -13.617 22.125 5.684 1 98.25 92 VAL A CA 1
ATOM 705 C C . VAL A 1 92 ? -14.766 23.094 5.434 1 98.25 92 VAL A C 1
ATOM 707 O O . VAL A 1 92 ? -15.719 23.156 6.211 1 98.25 92 VAL A O 1
ATOM 710 N N . ASP A 1 93 ? -14.609 23.875 4.43 1 97.19 93 ASP A N 1
ATOM 711 C CA . ASP A 1 93 ? -15.688 24.719 3.924 1 97.19 93 ASP A CA 1
ATOM 712 C C . ASP A 1 93 ? -16.062 24.328 2.496 1 97.19 93 ASP A C 1
ATOM 714 O O . ASP A 1 93 ? -15.25 23.75 1.766 1 97.19 93 ASP A O 1
ATOM 718 N N . ARG A 1 94 ? -17.312 24.484 2.209 1 94 94 ARG A N 1
ATOM 719 C CA . ARG A 1 94 ? -17.781 24.25 0.848 1 94 94 ARG A CA 1
ATOM 720 C C . ARG A 1 94 ? -18.203 25.562 0.178 1 94 94 ARG A C 1
ATOM 722 O O . ARG A 1 94 ? -18.844 26.406 0.797 1 94 94 ARG A O 1
ATOM 729 N N . ARG A 1 95 ? -17.719 25.703 -0.96 1 91.06 95 ARG A N 1
ATOM 730 C CA . ARG A 1 95 ? -18.078 26.906 -1.693 1 91.06 95 ARG A CA 1
ATOM 731 C C . ARG A 1 95 ? -18.406 26.594 -3.148 1 91.06 95 ARG A C 1
ATOM 733 O O . ARG A 1 95 ? -18.047 25.531 -3.652 1 91.06 95 ARG A O 1
ATOM 740 N N . ALA A 1 96 ? -19.141 27.578 -3.777 1 88 96 ALA A N 1
ATOM 741 C CA . ALA A 1 96 ? -19.406 27.438 -5.207 1 88 96 ALA A CA 1
ATOM 742 C C . ALA A 1 96 ? -18.109 27.516 -6.012 1 88 96 ALA A C 1
ATOM 744 O O . ALA A 1 96 ? -17.219 28.312 -5.707 1 88 96 ALA A O 1
ATOM 745 N N . GLY A 1 97 ? -18.031 26.562 -7.02 1 82 97 GLY A N 1
ATOM 746 C CA . GLY A 1 97 ? -16.844 26.5 -7.84 1 82 97 GLY A CA 1
ATOM 747 C C . GLY A 1 97 ? -16.609 27.75 -8.656 1 82 97 GLY A C 1
ATOM 748 O O . GLY A 1 97 ? -17.562 28.469 -8.992 1 82 97 GLY A O 1
ATOM 749 N N . SER A 1 98 ? -15.359 28 -8.852 1 78.38 98 SER A N 1
ATOM 750 C CA . SER A 1 98 ? -15 29.188 -9.625 1 78.38 98 SER A CA 1
ATOM 751 C C . SER A 1 98 ? -15.344 29.016 -11.102 1 78.38 98 SER A C 1
ATOM 753 O O . SER A 1 98 ? -15.844 29.938 -11.742 1 78.38 98 SER A O 1
ATOM 755 N N . ALA A 1 99 ? -15.117 27.828 -11.562 1 80.31 99 ALA A N 1
ATOM 756 C CA . ALA A 1 99 ? -15.336 27.562 -12.984 1 80.31 99 ALA A CA 1
ATOM 757 C C . ALA A 1 99 ? -16.797 27.203 -13.258 1 80.31 99 ALA A C 1
ATOM 759 O O . ALA A 1 99 ? -17.344 27.562 -14.297 1 80.31 99 ALA A O 1
ATOM 760 N N . ASP A 1 100 ? -17.328 26.484 -12.484 1 77.75 100 ASP A N 1
ATOM 761 C CA . ASP A 1 100 ? -18.719 26.047 -12.555 1 77.75 100 ASP A CA 1
ATOM 762 C C . ASP A 1 100 ? -19.422 26.25 -11.219 1 77.75 100 ASP A C 1
ATOM 764 O O . 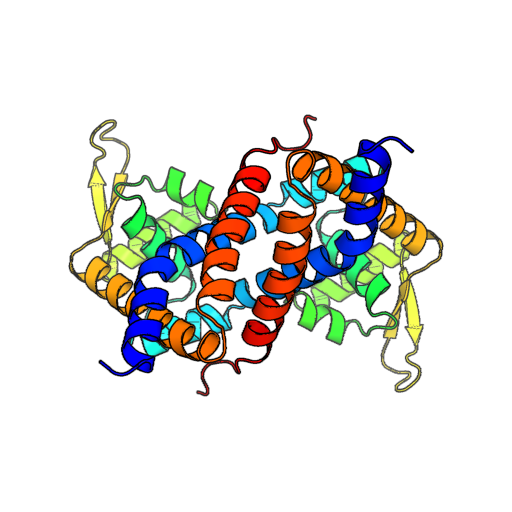ASP A 1 100 ? -19.219 25.484 -10.273 1 77.75 100 ASP A O 1
ATOM 768 N N . LYS A 1 101 ? -20.234 27.234 -11.141 1 79.19 101 LYS A N 1
ATOM 769 C CA . LYS A 1 101 ? -20.891 27.625 -9.898 1 79.19 101 LYS A CA 1
ATOM 770 C C . LYS A 1 101 ? -21.828 26.516 -9.406 1 79.19 101 LYS A C 1
ATOM 772 O O . LYS A 1 101 ? -22.219 26.5 -8.234 1 79.19 101 LYS A O 1
ATOM 777 N N . ARG A 1 102 ? -22.094 25.594 -10.273 1 79.19 102 ARG A N 1
ATOM 778 C CA . ARG A 1 102 ? -22.969 24.5 -9.891 1 79.19 102 ARG A CA 1
ATOM 779 C C . ARG A 1 102 ? -22.203 23.438 -9.109 1 79.19 102 ARG A C 1
ATOM 781 O O . ARG A 1 102 ? -22.797 22.625 -8.398 1 79.19 102 ARG A O 1
ATOM 788 N N . VAL A 1 103 ? -20.891 23.578 -9.258 1 83.38 103 VAL A N 1
ATOM 789 C CA . VAL A 1 103 ? -20.062 22.594 -8.578 1 83.38 103 VAL A CA 1
ATOM 790 C C . VAL A 1 103 ? -19.625 23.125 -7.215 1 83.38 103 VAL A C 1
ATOM 792 O O . VAL A 1 103 ? -19.141 24.266 -7.121 1 83.38 103 VAL A O 1
ATOM 795 N N . ARG A 1 104 ? -19.984 22.375 -6.211 1 89 104 ARG A N 1
ATOM 796 C CA . ARG A 1 104 ? -19.484 22.75 -4.891 1 89 104 ARG A CA 1
ATOM 797 C C . ARG A 1 104 ? -18.109 22.156 -4.629 1 89 104 ARG A C 1
ATOM 799 O O . ARG A 1 104 ? -17.875 20.969 -4.863 1 89 104 ARG A O 1
ATOM 806 N N . GLU A 1 105 ? -17.203 23.078 -4.266 1 95.5 105 GLU A N 1
ATOM 807 C CA . GLU A 1 105 ? -15.828 22.656 -3.99 1 95.5 105 GLU A CA 1
ATOM 808 C C . GLU A 1 105 ? -15.523 22.719 -2.496 1 95.5 105 GLU A C 1
ATOM 810 O O . GLU A 1 105 ? -15.977 23.641 -1.804 1 95.5 105 GLU A O 1
ATOM 815 N N . ALA A 1 106 ? -14.82 21.766 -2.025 1 97.06 106 ALA A N 1
ATOM 816 C CA . ALA A 1 106 ? -14.359 21.719 -0.64 1 97.06 106 ALA A CA 1
ATOM 817 C C . ALA A 1 106 ? -13 22.375 -0.489 1 97.06 106 ALA A C 1
ATOM 819 O O . ALA A 1 106 ? -12.102 22.156 -1.306 1 97.06 106 ALA A O 1
ATOM 820 N N . ILE A 1 107 ? -12.867 23.219 0.514 1 97.25 107 ILE A N 1
ATOM 821 C CA . ILE A 1 107 ? -11.609 23.891 0.818 1 97.25 107 ILE A CA 1
ATOM 822 C C . ILE A 1 107 ? -11.289 23.75 2.303 1 97.25 107 ILE A C 1
ATOM 824 O O . ILE A 1 107 ? -12.195 23.719 3.141 1 97.25 107 ILE A O 1
ATOM 828 N N . ILE A 1 108 ? -10.008 23.688 2.559 1 98 108 ILE A N 1
ATOM 829 C CA . ILE A 1 108 ? -9.578 23.516 3.943 1 98 108 ILE A CA 1
ATOM 830 C C . ILE A 1 108 ? -9.773 24.812 4.711 1 98 108 ILE A C 1
ATOM 832 O O . ILE A 1 108 ? -9.523 25.906 4.176 1 98 108 ILE A O 1
ATOM 836 N N . THR A 1 109 ? -10.234 24.75 5.984 1 98.25 109 THR A N 1
ATOM 837 C CA . THR A 1 109 ? -10.312 25.906 6.867 1 98.25 109 THR A CA 1
ATOM 838 C C . THR A 1 109 ? -9.031 26.062 7.672 1 98.25 109 THR A C 1
ATOM 840 O O . THR A 1 109 ? -8.188 25.172 7.684 1 98.25 109 THR A O 1
ATOM 843 N N . PRO A 1 110 ? -8.836 27.25 8.32 1 98.19 110 PRO A N 1
ATOM 844 C CA . PRO A 1 110 ? -7.684 27.375 9.219 1 98.19 110 PRO A CA 1
ATOM 845 C C . PRO A 1 110 ? -7.652 26.297 10.297 1 98.19 110 PRO A C 1
ATOM 847 O O . PRO A 1 110 ? -6.582 25.781 10.625 1 98.19 110 PRO A O 1
ATOM 850 N N . ARG A 1 111 ? -8.797 25.953 10.781 1 97.69 111 ARG A N 1
ATOM 851 C CA . ARG A 1 111 ? -8.891 24.875 11.766 1 97.69 111 ARG A CA 1
ATOM 852 C C . ARG A 1 111 ? -8.508 23.531 11.156 1 97.69 111 ARG A C 1
ATOM 854 O O . ARG A 1 111 ? -7.812 22.734 11.789 1 97.69 111 ARG A O 1
ATOM 861 N N . GLY A 1 112 ? -8.93 23.266 9.969 1 98.12 112 GLY A N 1
ATOM 862 C CA . GLY A 1 112 ? -8.547 22.062 9.25 1 98.12 112 GLY A CA 1
ATOM 863 C C . GLY A 1 112 ? -7.059 21.969 8.984 1 98.12 112 GLY A C 1
ATOM 864 O O . GLY A 1 112 ? -6.461 20.906 9.102 1 98.12 112 GLY A O 1
ATOM 865 N N . LYS A 1 113 ? -6.52 23.141 8.633 1 97.94 113 LYS A N 1
ATOM 866 C CA . LYS A 1 113 ? -5.082 23.203 8.391 1 97.94 113 LYS A CA 1
ATOM 867 C C . LYS A 1 113 ? -4.293 22.906 9.664 1 97.94 113 LYS A C 1
ATOM 869 O O . LYS A 1 113 ? -3.307 22.156 9.625 1 97.94 113 LYS A O 1
ATOM 874 N N . ALA A 1 114 ? -4.742 23.453 10.758 1 97.62 114 ALA A N 1
ATOM 875 C CA . ALA A 1 114 ? -4.105 23.188 12.039 1 97.62 114 ALA A CA 1
ATOM 876 C C . ALA A 1 114 ? -4.168 21.688 12.375 1 97.62 114 ALA A C 1
ATOM 878 O O . ALA A 1 114 ? -3.203 21.125 12.891 1 97.62 114 ALA A O 1
ATOM 879 N N . ALA A 1 115 ? -5.281 21.094 12.062 1 97.12 115 ALA A N 1
ATOM 880 C CA . ALA A 1 115 ? -5.465 19.672 12.32 1 97.12 115 ALA A CA 1
ATOM 881 C C . ALA A 1 115 ? -4.508 18.844 11.484 1 97.12 115 ALA A C 1
ATOM 883 O O . ALA A 1 115 ? -3.846 17.938 12 1 97.12 115 ALA A O 1
ATOM 884 N N . THR A 1 116 ? -4.383 19.141 10.203 1 96.81 116 THR A N 1
ATOM 885 C CA . THR A 1 116 ? -3.502 18.359 9.336 1 96.81 116 THR A CA 1
ATOM 886 C C . THR A 1 116 ? -2.037 18.641 9.672 1 96.81 116 THR A C 1
ATOM 888 O O . THR A 1 116 ? -1.192 17.75 9.539 1 96.81 116 THR A O 1
ATOM 891 N N . ASP A 1 117 ? -1.734 19.812 10.141 1 97.06 117 ASP A N 1
ATOM 892 C CA . ASP A 1 117 ? -0.382 20.109 10.602 1 97.06 117 ASP A CA 1
ATOM 893 C C . ASP A 1 117 ? -0.013 19.25 11.812 1 97.06 117 ASP A C 1
ATOM 895 O O . ASP A 1 117 ? 1.124 18.797 11.922 1 97.06 117 ASP A O 1
ATOM 899 N N . ALA A 1 118 ? -0.993 19.094 12.688 1 97.12 118 ALA A N 1
ATOM 900 C CA . ALA A 1 118 ? -0.771 18.25 13.852 1 97.12 118 ALA A CA 1
ATOM 901 C C . ALA A 1 118 ? -0.517 16.797 13.438 1 97.12 118 ALA A C 1
ATOM 903 O O . ALA A 1 118 ? 0.325 16.109 14.031 1 97.12 118 ALA A O 1
ATOM 904 N N . VAL A 1 119 ? -1.165 16.359 12.453 1 95.56 119 VAL A N 1
ATOM 905 C CA . VAL A 1 119 ? -0.969 15.008 11.93 1 95.56 119 VAL A CA 1
ATOM 906 C C . VAL A 1 119 ? 0.426 14.891 11.312 1 95.56 119 VAL A C 1
ATOM 908 O O . VAL A 1 119 ? 1.116 13.891 11.523 1 95.56 119 VAL A O 1
ATOM 911 N N . ASP A 1 120 ? 0.838 15.891 10.555 1 95.31 120 ASP A N 1
ATOM 912 C CA . ASP A 1 120 ? 2.168 15.898 9.953 1 95.31 120 ASP A CA 1
ATOM 913 C C . ASP A 1 120 ? 3.254 15.859 11.031 1 95.31 120 ASP A C 1
ATOM 915 O O . ASP A 1 120 ? 4.258 15.156 10.875 1 95.31 120 ASP A O 1
ATOM 919 N N . ALA A 1 121 ? 3.031 16.578 12.102 1 96.19 121 ALA A N 1
ATOM 920 C CA . ALA A 1 121 ? 3.98 16.578 13.211 1 96.19 121 ALA A CA 1
ATOM 921 C C . ALA A 1 121 ? 4.066 15.203 13.859 1 96.19 121 ALA A C 1
ATOM 923 O O . ALA A 1 121 ? 5.156 14.734 14.211 1 96.19 121 ALA A O 1
ATOM 924 N N . ALA A 1 122 ? 2.91 14.594 14.016 1 95.31 122 ALA A N 1
ATOM 925 C CA . ALA A 1 122 ? 2.873 13.234 14.555 1 95.31 122 ALA A CA 1
ATOM 926 C C . ALA A 1 122 ? 3.617 12.266 13.648 1 95.31 122 ALA A C 1
ATOM 928 O O . ALA A 1 122 ? 4.379 11.422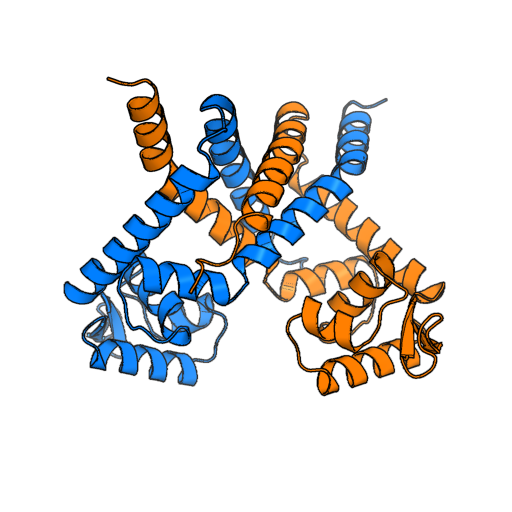 14.117 1 95.31 122 ALA A O 1
ATOM 929 N N . ARG A 1 123 ? 3.432 12.391 12.367 1 94.56 123 ARG A N 1
ATOM 930 C CA . ARG A 1 123 ? 4.113 11.555 11.383 1 94.56 123 ARG A CA 1
ATOM 931 C C . ARG A 1 123 ? 5.625 11.75 11.453 1 94.56 123 ARG A C 1
ATOM 933 O O . ARG A 1 123 ? 6.387 10.789 11.336 1 94.56 123 ARG A O 1
ATOM 940 N N . GLU A 1 124 ? 6.008 12.969 11.586 1 95.56 124 GLU A N 1
ATOM 941 C CA . GLU A 1 124 ? 7.426 13.281 11.727 1 95.56 124 GLU A CA 1
ATOM 942 C C . GLU A 1 124 ? 8.031 12.586 12.945 1 95.56 124 GLU A C 1
ATOM 944 O O . GLU A 1 124 ? 9.102 11.992 12.859 1 95.56 124 GLU A O 1
ATOM 949 N N . GLU A 1 125 ? 7.328 12.648 14.031 1 94.38 125 GLU A N 1
ATOM 950 C CA . GLU A 1 125 ? 7.797 12.008 15.258 1 94.38 125 GLU A CA 1
ATOM 951 C C . GLU A 1 125 ? 7.914 10.5 15.078 1 94.38 125 GLU A C 1
ATOM 953 O O . GLU A 1 125 ? 8.898 9.891 15.508 1 94.38 125 GLU A O 1
ATOM 958 N N . MET A 1 126 ? 6.965 9.93 14.492 1 92.81 126 MET A N 1
ATOM 959 C CA . MET A 1 126 ? 6.988 8.5 14.219 1 92.81 126 MET A CA 1
ATOM 960 C C . MET A 1 126 ? 8.156 8.133 13.312 1 92.81 126 MET A C 1
ATOM 962 O O . MET A 1 126 ? 8.852 7.148 13.547 1 92.81 126 MET A O 1
ATOM 966 N N . ALA A 1 127 ? 8.398 8.945 12.273 1 94.44 127 ALA A N 1
ATOM 967 C CA . ALA A 1 127 ? 9.461 8.695 11.305 1 94.44 127 ALA A CA 1
ATOM 968 C C . ALA A 1 127 ? 10.828 8.766 11.961 1 94.44 127 ALA A C 1
ATOM 970 O O . ALA A 1 127 ? 11.719 7.973 11.656 1 94.44 127 ALA A O 1
ATOM 971 N N . LEU A 1 128 ? 10.984 9.75 12.836 1 94.94 128 LEU A N 1
ATOM 972 C CA . LEU A 1 128 ? 12.266 9.906 13.516 1 94.94 128 LEU A CA 1
ATOM 973 C C . LEU A 1 128 ? 12.602 8.672 14.336 1 94.94 128 LEU A C 1
ATOM 975 O O . LEU A 1 128 ? 13.766 8.266 14.414 1 94.94 128 LEU A O 1
ATOM 979 N N . THR A 1 129 ? 11.555 8.07 14.93 1 92.69 129 THR A N 1
ATOM 980 C CA . THR A 1 129 ? 11.758 6.832 15.68 1 92.69 129 THR A CA 1
ATOM 981 C C . THR A 1 129 ? 12.062 5.672 14.742 1 92.69 129 THR A C 1
ATOM 983 O O . THR A 1 129 ? 12.992 4.895 14.977 1 92.69 129 THR A O 1
ATOM 986 N N . LEU A 1 130 ? 11.398 5.57 13.68 1 93.75 130 LEU A N 1
ATOM 987 C CA . LEU A 1 130 ? 11.508 4.484 12.711 1 93.75 130 LEU A CA 1
ATOM 988 C C . LEU A 1 130 ? 12.891 4.469 12.062 1 93.75 130 LEU A C 1
ATOM 990 O O . LEU A 1 130 ? 13.453 3.398 11.82 1 93.75 130 LEU A O 1
ATOM 994 N N . PHE A 1 131 ? 13.469 5.676 11.805 1 96.31 131 PHE A N 1
ATOM 995 C CA . PHE A 1 131 ? 14.68 5.766 11 1 96.31 131 PHE A CA 1
ATOM 996 C C . PHE A 1 131 ? 15.883 6.102 11.867 1 96.31 131 PHE A C 1
ATOM 998 O O . PHE A 1 131 ? 16.938 6.465 11.359 1 96.31 131 PHE A O 1
ATOM 1005 N N . ARG A 1 132 ? 15.695 5.98 13.156 1 94.19 132 ARG A N 1
ATOM 1006 C CA . ARG A 1 132 ? 16.719 6.414 14.109 1 94.19 132 ARG A CA 1
ATOM 1007 C C . ARG A 1 132 ? 18.031 5.703 13.852 1 94.19 132 ARG A C 1
ATOM 1009 O O . ARG A 1 132 ? 19.109 6.297 14.016 1 94.19 132 ARG A O 1
ATOM 1016 N N . ASP A 1 133 ? 18 4.422 13.367 1 94.69 133 ASP A N 1
ATOM 1017 C CA . ASP A 1 133 ? 19.219 3.643 13.203 1 94.69 133 ASP A CA 1
ATOM 1018 C C . ASP A 1 133 ? 19.641 3.572 11.734 1 94.69 133 ASP A C 1
ATOM 1020 O O . ASP A 1 133 ? 20.547 2.814 11.383 1 94.69 133 ASP A O 1
ATOM 1024 N N . TRP A 1 134 ? 19 4.328 10.883 1 97 134 TRP A N 1
ATOM 1025 C CA . TRP A 1 134 ? 19.375 4.371 9.469 1 97 134 TRP A CA 1
ATOM 1026 C C . TRP A 1 134 ? 20.469 5.391 9.227 1 97 134 TRP A C 1
ATOM 1028 O O . TRP A 1 134 ? 20.469 6.473 9.82 1 97 134 TRP A O 1
ATOM 1038 N N . THR A 1 135 ? 21.375 5.09 8.359 1 97.19 135 THR A N 1
ATOM 1039 C CA . THR A 1 135 ? 22.297 6.113 7.898 1 97.19 135 THR A CA 1
ATOM 1040 C C . THR A 1 135 ? 21.594 7.117 6.992 1 97.19 135 THR A C 1
ATOM 1042 O O . THR A 1 135 ? 20.609 6.785 6.34 1 97.19 135 THR A O 1
ATOM 1045 N N . LEU A 1 136 ? 22.078 8.281 6.957 1 95.81 136 LEU A N 1
ATOM 1046 C CA . LEU A 1 136 ? 21.516 9.289 6.062 1 95.81 136 LEU A CA 1
ATOM 1047 C C . LEU A 1 136 ? 21.641 8.844 4.605 1 95.81 136 LEU A C 1
ATOM 1049 O O . LEU A 1 136 ? 20.766 9.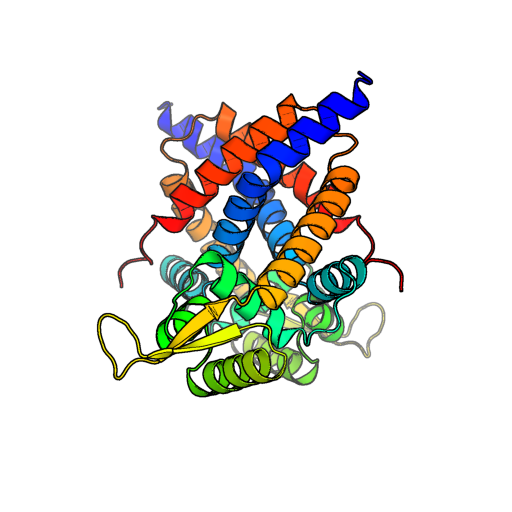141 3.789 1 95.81 136 LEU A O 1
ATOM 1053 N N . LYS A 1 137 ? 22.734 8.148 4.316 1 97.12 137 LYS A N 1
ATOM 1054 C CA . LYS A 1 137 ? 22.922 7.629 2.961 1 97.12 137 LYS A CA 1
ATOM 1055 C C . LYS A 1 137 ? 21.797 6.668 2.582 1 97.12 137 LYS A C 1
ATOM 1057 O O . LYS A 1 137 ? 21.188 6.809 1.521 1 97.12 137 LYS A O 1
ATOM 1062 N N . ASP A 1 138 ? 21.484 5.711 3.451 1 97.94 138 ASP A N 1
ATOM 1063 C CA . ASP A 1 138 ? 20.422 4.746 3.182 1 97.94 138 ASP A CA 1
ATOM 1064 C C . ASP A 1 138 ? 19.062 5.438 3.057 1 97.94 138 ASP A C 1
ATOM 1066 O O . ASP A 1 138 ? 18.281 5.121 2.16 1 97.94 138 ASP A O 1
ATOM 1070 N N . PHE A 1 139 ? 18.859 6.387 3.953 1 97.94 139 PHE A N 1
ATOM 1071 C CA . PHE A 1 139 ? 17.578 7.094 3.943 1 97.94 139 PHE A CA 1
ATOM 1072 C C . PHE A 1 139 ? 17.422 7.887 2.652 1 97.94 139 PHE A C 1
ATOM 1074 O O . PHE A 1 139 ? 16.375 7.812 2.004 1 97.94 139 PHE A O 1
ATOM 1081 N N . ASN A 1 140 ? 18.438 8.594 2.246 1 97.62 140 ASN A N 1
ATOM 1082 C CA . ASN A 1 140 ? 18.375 9.398 1.03 1 97.62 140 ASN A CA 1
ATOM 1083 C C . ASN A 1 140 ? 18.203 8.531 -0.209 1 97.62 140 ASN A C 1
ATOM 1085 O O . ASN A 1 140 ? 17.469 8.898 -1.13 1 97.62 140 ASN A O 1
ATOM 1089 N N . GLU A 1 141 ? 18.859 7.41 -0.222 1 98.31 141 GLU A N 1
ATOM 1090 C CA . GLU A 1 141 ? 18.688 6.48 -1.334 1 98.31 141 GLU A CA 1
ATOM 1091 C C . GLU A 1 141 ? 17.281 5.898 -1.363 1 98.31 141 GLU A C 1
ATOM 1093 O O . GLU A 1 141 ? 16.703 5.719 -2.436 1 98.31 141 GLU A O 1
ATOM 1098 N N . LEU A 1 142 ? 16.734 5.621 -0.174 1 98.62 142 LEU A N 1
ATOM 1099 C CA . LEU A 1 142 ? 15.352 5.156 -0.116 1 98.62 142 LEU A CA 1
ATOM 1100 C C . LEU A 1 142 ? 14.406 6.184 -0.725 1 98.62 142 LEU A C 1
ATOM 1102 O O . LEU A 1 142 ? 13.547 5.836 -1.542 1 98.62 142 LEU A O 1
ATOM 1106 N N . VAL A 1 143 ? 14.539 7.453 -0.334 1 98.44 143 VAL A N 1
ATOM 1107 C CA . VAL A 1 143 ? 13.695 8.523 -0.837 1 98.44 143 VAL A CA 1
ATOM 1108 C C . VAL A 1 143 ? 13.789 8.594 -2.359 1 98.44 143 VAL A C 1
ATOM 1110 O O . VAL A 1 143 ? 12.766 8.617 -3.051 1 98.44 143 VAL A O 1
ATOM 1113 N N . ARG A 1 144 ? 15.008 8.547 -2.846 1 98.5 144 ARG A N 1
ATOM 1114 C CA . ARG A 1 144 ? 15.25 8.633 -4.281 1 98.5 144 ARG A CA 1
ATOM 1115 C C . ARG A 1 144 ? 14.625 7.453 -5.012 1 98.5 144 ARG A C 1
ATOM 1117 O O . ARG A 1 144 ? 13.883 7.637 -5.984 1 98.5 144 ARG A O 1
ATOM 1124 N N . LEU A 1 145 ? 14.883 6.273 -4.562 1 98.69 145 LEU A N 1
ATOM 1125 C CA . LEU A 1 145 ? 14.477 5.055 -5.262 1 98.69 145 LEU A CA 1
ATOM 1126 C C . LEU A 1 145 ? 12.969 4.836 -5.137 1 98.69 145 LEU A C 1
ATOM 1128 O O . LEU A 1 145 ? 12.336 4.316 -6.055 1 98.69 145 LEU A O 1
ATOM 1132 N N . MET A 1 146 ? 12.359 5.211 -4.012 1 98.31 146 MET A N 1
ATOM 1133 C CA . MET A 1 146 ? 10.906 5.121 -3.848 1 98.31 146 MET A CA 1
ATOM 1134 C C . MET A 1 146 ? 10.195 6.074 -4.801 1 98.31 146 MET A C 1
ATOM 1136 O O . MET A 1 146 ? 9.148 5.734 -5.355 1 98.31 146 MET A O 1
ATOM 1140 N N . ARG A 1 147 ? 10.719 7.246 -4.957 1 98.06 147 ARG A N 1
ATOM 1141 C CA . ARG A 1 147 ? 10.141 8.172 -5.922 1 98.06 147 ARG A CA 1
ATOM 1142 C C . ARG A 1 147 ? 10.234 7.621 -7.34 1 98.06 147 ARG A C 1
ATOM 1144 O O . ARG A 1 147 ? 9.266 7.676 -8.102 1 98.06 147 ARG A O 1
ATOM 1151 N N . MET A 1 148 ? 11.422 7.094 -7.684 1 97.94 148 MET A N 1
ATOM 1152 C CA . MET A 1 148 ? 11.594 6.473 -8.992 1 97.94 148 MET A CA 1
ATOM 1153 C C . MET A 1 148 ? 10.578 5.348 -9.203 1 97.94 148 MET A C 1
ATOM 1155 O O . MET A 1 148 ? 9.969 5.246 -10.266 1 97.94 148 MET A O 1
ATOM 1159 N N . LEU A 1 149 ? 10.383 4.484 -8.188 1 97.81 149 LEU A N 1
ATOM 1160 C CA . LEU A 1 149 ? 9.445 3.377 -8.273 1 97.81 149 LEU A CA 1
ATOM 1161 C C . LEU A 1 149 ? 8.016 3.887 -8.461 1 97.81 149 LEU A C 1
ATOM 1163 O O . LEU A 1 149 ? 7.285 3.398 -9.32 1 97.81 149 LEU A O 1
ATOM 1167 N N . ALA A 1 150 ? 7.641 4.879 -7.617 1 96.75 150 ALA A N 1
ATOM 1168 C CA . ALA A 1 150 ? 6.305 5.465 -7.723 1 96.75 150 ALA A CA 1
ATOM 1169 C C . ALA A 1 150 ? 6.043 5.996 -9.125 1 96.75 150 ALA A C 1
ATOM 1171 O O . ALA A 1 150 ? 4.957 5.801 -9.68 1 96.75 150 ALA A O 1
ATOM 1172 N N . ASP A 1 151 ? 7.008 6.629 -9.711 1 95.75 151 ASP A N 1
ATOM 1173 C CA . ASP A 1 151 ? 6.859 7.242 -11.023 1 95.75 151 ASP A CA 1
ATOM 1174 C C . ASP A 1 151 ? 6.621 6.184 -12.102 1 95.75 151 ASP A C 1
ATOM 1176 O O . ASP A 1 151 ? 5.73 6.328 -12.938 1 95.75 151 ASP A O 1
ATOM 1180 N N . VAL A 1 152 ? 7.355 5.117 -12.039 1 94.12 152 VAL A N 1
ATOM 1181 C CA . VAL A 1 152 ? 7.215 4.117 -13.094 1 94.12 152 VAL A CA 1
ATOM 1182 C C . VAL A 1 152 ? 5.938 3.305 -12.867 1 94.12 152 VAL A C 1
ATOM 1184 O O . VAL A 1 152 ? 5.328 2.818 -13.82 1 94.12 152 VAL A O 1
ATOM 1187 N N . MET A 1 153 ? 5.488 3.129 -11.633 1 93.31 153 MET A N 1
ATOM 1188 C CA . MET A 1 153 ? 4.258 2.395 -11.352 1 93.31 153 MET A CA 1
ATOM 1189 C C . MET A 1 153 ? 3.037 3.199 -11.781 1 93.31 153 MET A C 1
ATOM 1191 O O . MET A 1 153 ? 2.018 2.625 -12.172 1 93.31 153 MET A O 1
ATOM 1195 N N . SER A 1 154 ? 3.107 4.473 -11.602 1 88.56 154 SER A N 1
ATOM 1196 C CA . SER A 1 154 ? 1.984 5.348 -11.93 1 88.56 154 SER A CA 1
ATOM 1197 C C . SER A 1 154 ? 1.84 5.523 -13.438 1 88.56 154 SER A C 1
ATOM 1199 O O . SER A 1 154 ? 0.764 5.875 -13.922 1 88.56 154 SER A O 1
ATOM 1201 N N . GLU A 1 155 ? 2.879 5.516 -14.203 1 75.56 155 GLU A N 1
ATOM 1202 C CA . GLU A 1 155 ? 2.869 5.684 -15.648 1 75.56 155 GLU A CA 1
ATOM 1203 C C . GLU A 1 155 ? 2.271 4.457 -16.344 1 75.56 155 GLU A C 1
ATOM 1205 O O . GLU A 1 155 ? 1.76 4.559 -17.453 1 75.56 155 GLU A O 1
ATOM 1210 N N . GLU A 1 156 ? 2.488 3.277 -15.836 1 60.75 156 GLU A N 1
ATOM 1211 C CA . GLU A 1 156 ? 2.107 2.076 -16.578 1 60.75 156 GLU A CA 1
ATOM 1212 C C . GLU A 1 156 ? 0.597 2.01 -16.781 1 60.75 156 GLU A C 1
ATOM 1214 O O . GLU A 1 156 ? -0.167 2.059 -15.812 1 60.75 156 GLU A O 1
ATOM 1219 N N . PRO A 1 157 ? 0.107 2.398 -17.969 1 53.44 157 PRO A N 1
ATOM 1220 C CA . PRO A 1 157 ? -1.307 2.275 -18.328 1 53.44 157 PRO A CA 1
ATOM 1221 C C . PRO A 1 157 ? -1.891 0.911 -17.969 1 53.44 157 PRO A C 1
ATOM 1223 O O . PRO A 1 157 ? -1.157 -0.078 -17.891 1 53.44 157 PRO A O 1
ATOM 1226 N N . PRO A 1 158 ? -3.066 0.834 -17.25 1 48.06 158 PRO A N 1
ATOM 1227 C CA . PRO A 1 158 ? -3.729 -0.468 -17.141 1 48.06 158 PRO A CA 1
ATOM 1228 C C . PRO A 1 158 ? -3.512 -1.342 -18.375 1 48.06 158 PRO A C 1
ATOM 1230 O O . PRO A 1 158 ? -3.252 -0.826 -19.469 1 48.06 158 PRO A O 1
ATOM 1233 N N . ALA A 1 159 ? -3.02 -2.654 -18.203 1 41.22 159 ALA A N 1
ATOM 1234 C CA . ALA A 1 159 ? -3.02 -3.494 -19.391 1 41.22 159 ALA A CA 1
ATOM 1235 C C . ALA A 1 159 ? -4.199 -3.158 -20.297 1 41.22 159 ALA A C 1
ATOM 1237 O O . ALA A 1 159 ? -5.316 -2.936 -19.828 1 41.22 159 ALA A O 1
ATOM 1238 N N . ALA A 1 160 ? -3.859 -2.463 -21.469 1 36.34 160 ALA A N 1
ATOM 1239 C CA . ALA A 1 160 ? -4.863 -2.221 -22.516 1 36.34 160 ALA A CA 1
ATOM 1240 C C . ALA A 1 160 ? -5.859 -3.375 -22.594 1 36.34 160 ALA A C 1
ATOM 1242 O O . ALA A 1 160 ? -5.469 -4.543 -22.516 1 36.34 160 ALA A O 1
ATOM 1243 N N . PRO A 1 161 ? -7.184 -3.197 -22.297 1 32.94 161 PRO A N 1
ATOM 1244 C CA . PRO A 1 161 ? -8.008 -4.258 -22.891 1 32.94 161 PRO A CA 1
ATOM 1245 C C . PRO A 1 161 ? -7.5 -4.711 -24.25 1 32.94 161 PRO A C 1
ATOM 1247 O O . PRO A 1 161 ? -6.84 -3.947 -24.953 1 32.94 161 PRO A O 1
ATOM 1250 N N . MET B 1 1 ? 26.391 21.203 16.734 1 51.66 1 MET B N 1
ATOM 1251 C CA . MET B 1 1 ? 25.031 20.641 16.719 1 51.66 1 MET B CA 1
ATOM 1252 C C . MET B 1 1 ? 25.078 19.125 16.703 1 51.66 1 MET B C 1
ATOM 1254 O O . MET B 1 1 ? 25.938 18.531 16.031 1 51.66 1 MET B O 1
ATOM 1258 N N . SER B 1 2 ? 24.438 18.516 17.641 1 67.81 2 SER B N 1
ATOM 1259 C CA . SER B 1 2 ? 24.641 17.078 17.859 1 67.81 2 SER B CA 1
ATOM 1260 C C . SER B 1 2 ? 24.281 16.281 16.609 1 67.81 2 SER B C 1
ATOM 1262 O O . SER B 1 2 ? 23.438 16.719 15.82 1 67.81 2 SER B O 1
ATOM 1264 N N . THR B 1 3 ? 25.188 15.484 16.219 1 72 3 THR B N 1
ATOM 1265 C CA . THR B 1 3 ? 25.031 14.578 15.094 1 72 3 THR B CA 1
ATOM 1266 C C . THR B 1 3 ? 23.594 14.094 14.992 1 72 3 THR B C 1
ATOM 1268 O O . THR B 1 3 ? 23.062 13.914 13.891 1 72 3 THR B O 1
ATOM 1271 N N . LYS B 1 4 ? 23.047 14.047 16.094 1 78.25 4 LYS B N 1
ATOM 1272 C CA . LYS B 1 4 ? 21.656 13.602 16.141 1 78.25 4 LYS B CA 1
ATOM 1273 C C . LYS B 1 4 ? 20.719 14.68 15.602 1 78.25 4 LYS B C 1
ATOM 1275 O O . LYS B 1 4 ? 19.734 14.367 14.922 1 78.25 4 LYS B O 1
ATOM 1280 N N . ASN B 1 5 ? 21.094 15.836 15.812 1 81.5 5 ASN B N 1
ATOM 1281 C CA . ASN B 1 5 ? 20.266 16.953 15.375 1 81.5 5 ASN B CA 1
ATOM 1282 C C . ASN B 1 5 ? 20.281 17.094 13.852 1 81.5 5 ASN B C 1
ATOM 1284 O O . ASN B 1 5 ? 19.234 17.312 13.234 1 81.5 5 ASN B O 1
ATOM 1288 N N . VAL B 1 6 ? 21.5 16.891 13.375 1 86.06 6 VAL B N 1
ATOM 1289 C CA . VAL B 1 6 ? 21.625 17 11.93 1 86.06 6 VAL B CA 1
ATOM 1290 C C . VAL B 1 6 ? 20.875 15.859 11.25 1 86.06 6 VAL B C 1
ATOM 1292 O O . VAL B 1 6 ? 20.188 16.078 10.242 1 86.06 6 VAL B O 1
ATOM 1295 N N . HIS B 1 7 ? 20.953 14.672 11.812 1 90.56 7 HIS B N 1
ATOM 1296 C CA . HIS B 1 7 ? 20.25 13.5 11.305 1 90.56 7 HIS B CA 1
ATOM 1297 C C . HIS B 1 7 ? 18.734 13.727 11.289 1 90.56 7 HIS B C 1
ATOM 1299 O O . HIS B 1 7 ? 18.078 13.516 10.258 1 90.56 7 HIS B O 1
ATOM 1305 N N . ASP B 1 8 ? 18.234 14.203 12.398 1 92.25 8 ASP B N 1
ATOM 1306 C CA . ASP B 1 8 ? 16.797 14.43 12.531 1 92.25 8 ASP B CA 1
ATOM 1307 C C . ASP B 1 8 ? 16.312 15.484 11.547 1 92.25 8 ASP B C 1
ATOM 1309 O O . ASP B 1 8 ? 15.25 15.328 10.93 1 92.25 8 ASP B O 1
ATOM 1313 N N . ALA B 1 9 ? 17.109 16.562 11.414 1 92.81 9 ALA B N 1
ATOM 1314 C CA . ALA B 1 9 ? 16.75 17.656 10.508 1 92.81 9 ALA B CA 1
ATOM 1315 C C . ALA B 1 9 ? 16.672 17.156 9.062 1 92.81 9 ALA B C 1
ATOM 1317 O O . ALA B 1 9 ? 15.805 17.578 8.305 1 92.81 9 ALA B O 1
ATOM 1318 N N . HIS B 1 10 ? 17.562 16.297 8.711 1 92.06 10 HIS B N 1
ATOM 1319 C CA . HIS B 1 10 ? 17.594 15.758 7.355 1 92.06 10 HIS B CA 1
ATOM 1320 C C . HIS B 1 10 ? 16.406 14.844 7.098 1 92.06 10 HIS B C 1
ATOM 1322 O O . HIS B 1 10 ? 15.789 14.906 6.035 1 92.06 10 HIS B O 1
ATOM 1328 N N . ILE B 1 11 ? 16.156 14.023 8.039 1 94.12 11 ILE B N 1
ATOM 1329 C CA . ILE B 1 11 ? 15 13.133 7.914 1 9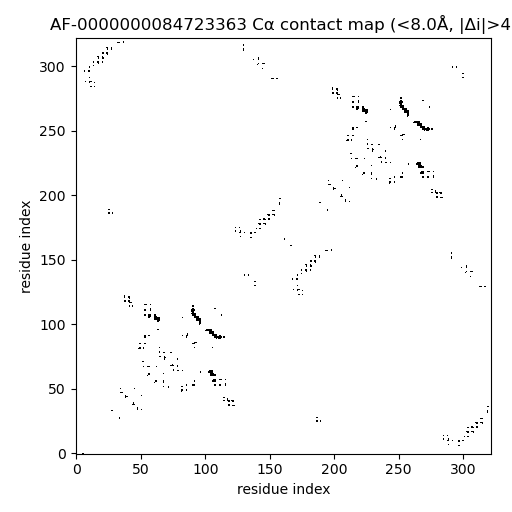4.12 11 ILE B CA 1
ATOM 1330 C C . ILE B 1 11 ? 13.727 13.953 7.738 1 94.12 11 ILE B C 1
ATOM 1332 O O . ILE B 1 11 ? 12.945 13.703 6.82 1 94.12 11 ILE B O 1
ATOM 1336 N N . LYS B 1 12 ? 13.594 14.945 8.57 1 94.69 12 LYS B N 1
ATOM 1337 C CA . LYS B 1 12 ? 12.391 15.773 8.531 1 94.69 12 LYS B CA 1
ATOM 1338 C C . LYS B 1 12 ? 12.258 16.484 7.188 1 94.69 12 LYS B C 1
ATOM 1340 O O . LYS B 1 12 ? 11.164 16.594 6.641 1 94.69 12 LYS B O 1
ATOM 1345 N N . ALA B 1 13 ? 13.328 16.922 6.664 1 94.94 13 ALA B N 1
ATOM 1346 C CA . ALA B 1 13 ? 13.336 17.703 5.426 1 94.94 13 ALA B CA 1
ATOM 1347 C C . ALA B 1 13 ? 12.898 16.844 4.242 1 94.94 13 ALA B C 1
ATOM 1349 O O . ALA B 1 13 ? 12.266 17.344 3.307 1 94.94 13 ALA B O 1
ATOM 1350 N N . SER B 1 14 ? 13.211 15.531 4.246 1 96.56 14 SER B N 1
ATOM 1351 C CA . SER B 1 14 ? 12.953 14.672 3.096 1 96.56 14 SER B CA 1
ATOM 1352 C C . SER B 1 14 ? 11.734 13.781 3.328 1 96.56 14 SER B C 1
ATOM 1354 O O . SER B 1 14 ? 11.312 13.047 2.432 1 96.56 14 SER B O 1
ATOM 1356 N N . LEU B 1 15 ? 11.125 13.875 4.465 1 95.88 15 LEU B N 1
ATOM 1357 C CA . LEU B 1 15 ? 10.039 12.992 4.863 1 95.88 15 LEU B CA 1
ATOM 1358 C C . LEU B 1 15 ? 8.805 13.227 3.996 1 95.88 15 LEU B C 1
ATOM 1360 O O . LEU B 1 15 ? 8.148 12.266 3.576 1 95.88 15 LEU B O 1
ATOM 1364 N N . PRO B 1 16 ? 8.5 14.523 3.656 1 94.25 16 PRO B N 1
ATOM 1365 C CA . PRO B 1 16 ? 7.32 14.727 2.814 1 94.25 16 PRO B CA 1
ATOM 1366 C C . PRO B 1 16 ? 7.438 14.039 1.456 1 94.25 16 PRO B C 1
ATOM 1368 O O . PRO B 1 16 ? 6.461 13.469 0.964 1 94.25 16 PRO B O 1
ATOM 1371 N N . GLU B 1 17 ? 8.586 14.07 0.914 1 96.06 17 GLU B N 1
ATOM 1372 C CA . GLU B 1 17 ? 8.805 13.414 -0.371 1 96.06 17 GLU B CA 1
ATOM 1373 C C . GLU B 1 17 ? 8.68 11.898 -0.242 1 96.06 17 GLU B C 1
ATOM 1375 O O . GLU B 1 17 ? 8.07 11.242 -1.092 1 96.06 17 GLU B O 1
ATOM 1380 N N . LEU B 1 18 ? 9.258 11.32 0.798 1 97.25 18 LEU B N 1
ATOM 1381 C CA . LEU B 1 18 ? 9.156 9.883 1.033 1 97.25 18 LEU B CA 1
ATOM 1382 C C . LEU B 1 18 ? 7.707 9.469 1.241 1 97.25 18 LEU B C 1
ATOM 1384 O O . LEU B 1 18 ? 7.254 8.477 0.662 1 97.25 18 LEU B O 1
ATOM 1388 N N . HIS B 1 19 ? 7.055 10.25 2.035 1 95.19 19 HIS B N 1
ATOM 1389 C CA . HIS B 1 19 ? 5.656 9.945 2.328 1 95.19 19 HIS B CA 1
ATOM 1390 C C . HIS B 1 19 ? 4.801 10.023 1.069 1 95.19 19 HIS B C 1
ATOM 1392 O O . HIS B 1 19 ? 3.951 9.156 0.84 1 95.19 19 HIS B O 1
ATOM 1398 N N . ARG B 1 20 ? 5.035 10.992 0.244 1 93.12 20 ARG B N 1
ATOM 1399 C CA . ARG B 1 20 ? 4.289 11.117 -1.004 1 93.12 20 ARG B CA 1
ATOM 1400 C C . ARG B 1 20 ? 4.539 9.914 -1.914 1 93.12 20 ARG B C 1
ATOM 1402 O O . ARG B 1 20 ? 3.602 9.375 -2.506 1 93.12 20 ARG B O 1
ATOM 1409 N N . ALA B 1 21 ? 5.773 9.539 -2.059 1 96.81 21 ALA B N 1
ATOM 1410 C CA . ALA B 1 21 ? 6.105 8.375 -2.873 1 96.81 21 ALA B CA 1
ATOM 1411 C C . ALA B 1 21 ? 5.43 7.117 -2.334 1 96.81 21 ALA B C 1
ATOM 1413 O O . ALA B 1 21 ? 4.906 6.312 -3.102 1 96.81 21 ALA B O 1
ATOM 1414 N N . LEU B 1 22 ? 5.465 6.953 -1.023 1 96.25 22 LEU B N 1
ATOM 1415 C CA . LEU B 1 22 ? 4.848 5.805 -0.368 1 96.25 22 LEU B CA 1
ATOM 1416 C C . LEU B 1 22 ? 3.348 5.77 -0.638 1 96.25 22 LEU B C 1
ATOM 1418 O O . LEU B 1 22 ? 2.807 4.727 -1.017 1 96.25 22 LEU B O 1
ATOM 1422 N N . ILE B 1 23 ? 2.686 6.871 -0.511 1 91.81 23 ILE B N 1
ATOM 1423 C CA . ILE B 1 23 ? 1.247 6.961 -0.737 1 91.81 23 ILE B CA 1
ATOM 1424 C C . ILE B 1 23 ? 0.936 6.668 -2.203 1 91.81 23 ILE B C 1
ATOM 1426 O O . ILE B 1 23 ? -0.034 5.969 -2.51 1 91.81 23 ILE B O 1
ATOM 1430 N N . ASP B 1 24 ? 1.733 7.191 -3.094 1 92.88 24 ASP B N 1
ATOM 1431 C CA . ASP B 1 24 ? 1.544 6.914 -4.516 1 92.88 24 ASP B CA 1
ATOM 1432 C C . ASP B 1 24 ? 1.664 5.422 -4.805 1 92.88 24 ASP B C 1
ATOM 1434 O O . ASP B 1 24 ? 0.842 4.859 -5.531 1 92.88 24 ASP B O 1
ATOM 1438 N N . ILE B 1 25 ? 2.646 4.777 -4.266 1 95.44 25 ILE B N 1
ATOM 1439 C CA . ILE B 1 25 ? 2.875 3.352 -4.473 1 95.44 25 ILE B CA 1
ATOM 1440 C C . ILE B 1 25 ? 1.705 2.553 -3.906 1 95.44 25 ILE B C 1
ATOM 1442 O O . ILE B 1 25 ? 1.162 1.673 -4.578 1 95.44 25 ILE B O 1
ATOM 1446 N N . VAL B 1 26 ? 1.309 2.889 -2.678 1 92.75 26 VAL B N 1
ATOM 1447 C CA . VAL B 1 26 ? 0.204 2.193 -2.025 1 92.75 26 VAL B CA 1
ATOM 1448 C C . VAL B 1 26 ? -1.074 2.373 -2.84 1 92.75 26 VAL B C 1
ATOM 1450 O O . VAL B 1 26 ? -1.853 1.431 -3.002 1 92.75 26 VAL B O 1
ATOM 1453 N N . SER B 1 27 ? -1.308 3.576 -3.363 1 89.25 27 SER B N 1
ATOM 1454 C CA . SER B 1 27 ? -2.48 3.855 -4.184 1 89.25 27 SER B CA 1
ATOM 1455 C C . SER B 1 27 ? -2.516 2.965 -5.422 1 89.25 27 SER B C 1
ATOM 1457 O O . SER B 1 27 ? -3.555 2.387 -5.75 1 89.25 27 SER B O 1
ATOM 1459 N N . VAL B 1 28 ? -1.434 2.803 -6.105 1 90 28 VAL B N 1
ATOM 1460 C CA . VAL B 1 28 ? -1.354 1.962 -7.293 1 90 28 VAL B CA 1
ATOM 1461 C C . VAL B 1 28 ? -1.58 0.501 -6.91 1 90 28 VAL B C 1
ATOM 1463 O O . VAL B 1 28 ? -2.34 -0.211 -7.57 1 90 28 VAL B O 1
ATOM 1466 N N . MET B 1 29 ? -0.891 0.083 -5.824 1 90.81 29 MET B N 1
ATOM 1467 C CA . MET B 1 29 ? -0.96 -1.311 -5.398 1 90.81 29 MET B CA 1
ATOM 1468 C C . MET B 1 29 ? -2.383 -1.685 -4.992 1 90.81 29 MET B C 1
ATOM 1470 O O . MET B 1 29 ? -2.781 -2.844 -5.113 1 90.81 29 MET B O 1
ATOM 1474 N N . ASN B 1 30 ? -3.148 -0.707 -4.555 1 85.88 30 ASN B N 1
ATOM 1475 C CA . ASN B 1 30 ? -4.492 -0.97 -4.055 1 85.88 30 ASN B CA 1
ATOM 1476 C C . ASN B 1 30 ? -5.539 -0.821 -5.156 1 85.88 30 ASN B C 1
ATOM 1478 O O . ASN B 1 30 ? -6.73 -1.021 -4.918 1 85.88 30 ASN B O 1
ATOM 1482 N N . ARG B 1 31 ? -5.164 -0.498 -6.359 1 85.31 31 ARG B N 1
ATOM 1483 C CA . ARG B 1 31 ? -6.117 -0.401 -7.461 1 85.31 31 ARG B CA 1
ATOM 1484 C C . ARG B 1 31 ? -6.621 -1.781 -7.871 1 85.31 31 ARG B C 1
ATOM 1486 O O . ARG B 1 31 ? -5.824 -2.684 -8.133 1 85.31 31 ARG B O 1
ATOM 1493 N N . PRO B 1 32 ? -7.93 -1.898 -8.039 1 81.81 32 PRO B N 1
ATOM 1494 C CA . PRO B 1 32 ? -8.477 -3.186 -8.477 1 81.81 32 PRO B CA 1
ATOM 1495 C C . PRO B 1 32 ? -8.016 -3.578 -9.875 1 81.81 32 PRO B C 1
ATOM 1497 O O . PRO B 1 32 ? -7.922 -4.77 -10.195 1 81.81 32 PRO B O 1
ATOM 1500 N N . GLU B 1 33 ? -7.734 -2.629 -10.672 1 86.12 33 GLU B N 1
ATOM 1501 C CA . GLU B 1 33 ? -7.344 -2.863 -12.062 1 86.12 33 GLU B CA 1
ATOM 1502 C C . GLU B 1 33 ? -6.031 -3.639 -12.141 1 86.12 33 GLU B C 1
ATOM 1504 O O . GLU B 1 33 ? -5.773 -4.34 -13.117 1 86.12 33 GLU B O 1
ATOM 1509 N N . ARG B 1 34 ? -5.207 -3.455 -11.141 1 85.75 34 ARG B N 1
ATOM 1510 C CA . ARG B 1 34 ? -3.922 -4.145 -11.133 1 85.75 34 ARG B CA 1
ATOM 1511 C C . ARG B 1 34 ? -4.113 -5.656 -11.055 1 85.75 34 ARG B C 1
ATOM 1513 O O . ARG B 1 34 ? -3.482 -6.406 -11.805 1 85.75 34 ARG B O 1
ATOM 1520 N N . ASP B 1 35 ? -5 -6.102 -10.172 1 88.25 35 ASP B N 1
ATOM 1521 C CA . ASP B 1 35 ? -5.285 -7.527 -10.047 1 88.25 35 ASP B CA 1
ATOM 1522 C C . ASP B 1 35 ? -5.902 -8.078 -11.328 1 88.25 35 ASP B C 1
ATOM 1524 O O . ASP B 1 35 ? -5.57 -9.188 -11.758 1 88.25 35 ASP B O 1
ATOM 1528 N N . VAL B 1 36 ? -6.734 -7.27 -11.93 1 89.38 36 VAL B N 1
ATOM 1529 C CA . VAL B 1 36 ? -7.395 -7.688 -13.164 1 89.38 36 VAL B CA 1
ATOM 1530 C C . VAL B 1 36 ? -6.352 -7.891 -14.266 1 89.38 36 VAL B C 1
ATOM 1532 O O . VAL B 1 36 ? -6.375 -8.898 -14.969 1 89.38 36 VAL B O 1
ATOM 1535 N N . ALA B 1 37 ? -5.516 -6.969 -14.383 1 89.88 37 ALA B N 1
ATOM 1536 C CA . ALA B 1 37 ? -4.477 -7.047 -15.398 1 89.88 37 ALA B CA 1
ATOM 1537 C C . ALA B 1 37 ? -3.592 -8.273 -15.195 1 89.88 37 ALA B C 1
ATOM 1539 O O . ALA B 1 37 ? -3.248 -8.969 -16.156 1 89.88 37 ALA B O 1
ATOM 1540 N N . LEU B 1 38 ? -3.209 -8.555 -13.984 1 91.5 38 LEU B N 1
ATOM 1541 C CA . LEU B 1 38 ? -2.363 -9.703 -13.68 1 91.5 38 LEU B CA 1
ATOM 1542 C C . LEU B 1 38 ? -3.078 -11.008 -14.008 1 91.5 38 LEU B C 1
ATOM 1544 O O . LEU B 1 38 ? -2.482 -11.914 -14.594 1 91.5 38 LEU B O 1
ATOM 1548 N N . LEU B 1 39 ? -4.336 -11.062 -13.625 1 93.81 39 LEU B N 1
ATOM 1549 C CA . LEU B 1 39 ? -5.117 -12.266 -13.906 1 93.81 39 LEU B CA 1
ATOM 1550 C C . LEU B 1 39 ? -5.258 -12.492 -15.406 1 93.81 39 LEU B C 1
ATOM 1552 O O . LEU B 1 39 ? -5.109 -13.617 -15.891 1 93.81 39 LEU B O 1
ATOM 1556 N N . GLU B 1 40 ? -5.492 -11.43 -16.141 1 93.88 40 GLU B N 1
ATOM 1557 C CA . GLU B 1 40 ? -5.617 -11.516 -17.594 1 93.88 40 GLU B CA 1
ATOM 1558 C C . GLU B 1 40 ? -4.312 -11.977 -18.234 1 93.88 40 GLU B C 1
ATOM 1560 O O . GLU B 1 40 ? -4.312 -12.852 -19.094 1 93.88 40 GLU B O 1
ATOM 1565 N N . MET B 1 41 ? -3.256 -11.398 -17.812 1 93.81 41 MET B N 1
ATOM 1566 C CA . MET B 1 41 ? -1.944 -11.766 -18.328 1 93.81 41 MET B CA 1
ATOM 1567 C C . MET B 1 41 ? -1.618 -13.219 -18.016 1 93.81 41 MET B C 1
ATOM 1569 O O . MET B 1 41 ? -0.932 -13.891 -18.797 1 93.81 41 MET B O 1
ATOM 1573 N N . ALA B 1 42 ? -2.123 -13.656 -16.891 1 94.88 42 ALA B N 1
ATOM 1574 C CA . ALA B 1 42 ? -1.876 -15.031 -16.453 1 94.88 42 ALA B CA 1
ATOM 1575 C C . ALA B 1 42 ? -2.846 -15.992 -17.141 1 94.88 42 ALA B C 1
ATOM 1577 O O . ALA B 1 42 ? -2.734 -17.219 -16.969 1 94.88 42 ALA B O 1
ATOM 1578 N N . GLY B 1 43 ? -3.879 -15.477 -17.828 1 94.06 43 GLY B N 1
ATOM 1579 C CA . GLY B 1 43 ? -4.867 -16.312 -18.5 1 94.06 43 GLY B CA 1
ATOM 1580 C C . GLY B 1 43 ? -5.848 -16.953 -17.531 1 94.06 43 GLY B C 1
ATOM 1581 O O . GLY B 1 43 ? -6.316 -18.078 -17.781 1 94.06 43 GLY B O 1
ATOM 1582 N N . LEU B 1 44 ? -6.094 -16.312 -16.422 1 94.06 44 LEU B N 1
ATOM 1583 C CA . LEU B 1 44 ? -6.953 -16.891 -15.398 1 94.06 44 LEU B CA 1
ATOM 1584 C C . LEU B 1 44 ? -8.297 -16.188 -15.352 1 94.06 44 LEU B C 1
ATOM 1586 O O . LEU B 1 44 ? -8.359 -14.953 -15.422 1 94.06 44 LEU B O 1
ATOM 1590 N N . LYS B 1 45 ? -9.32 -16.953 -15.305 1 92.44 45 LYS B N 1
ATOM 1591 C CA . LYS B 1 45 ? -10.664 -16.453 -15.062 1 92.44 45 LYS B CA 1
ATOM 1592 C C . LYS B 1 45 ? -11.07 -16.625 -13.602 1 92.44 45 LYS B C 1
ATOM 1594 O O . LYS B 1 45 ? -11.688 -17.641 -13.25 1 92.44 45 LYS B O 1
ATOM 1599 N N . LEU B 1 46 ? -10.648 -15.859 -12.75 1 94.19 46 LEU B N 1
ATOM 1600 C CA . LEU B 1 46 ? -10.891 -15.898 -11.312 1 94.19 46 LEU B CA 1
ATOM 1601 C C . LEU B 1 46 ? -11.523 -14.594 -10.836 1 94.19 46 LEU B C 1
ATOM 1603 O O . LEU B 1 46 ? -11.109 -13.508 -11.242 1 94.19 46 LEU B O 1
ATOM 1607 N N . GLU B 1 47 ? -12.539 -14.766 -10.055 1 92.62 47 GLU B N 1
ATOM 1608 C CA . GLU B 1 47 ? -13.094 -13.57 -9.414 1 92.62 47 GLU B CA 1
ATOM 1609 C C . GLU B 1 47 ? -12.039 -12.836 -8.594 1 92.62 47 GLU B C 1
ATOM 1611 O O . GLU B 1 47 ? -11.266 -13.461 -7.871 1 92.62 47 GLU B O 1
ATOM 1616 N N . ARG B 1 48 ? -12.109 -11.602 -8.695 1 90.81 48 ARG B N 1
ATOM 1617 C CA . ARG B 1 48 ? -11.109 -10.766 -8.047 1 90.81 48 ARG B CA 1
ATOM 1618 C C . ARG B 1 48 ? -11.094 -10.992 -6.539 1 90.81 48 ARG B C 1
ATOM 1620 O O . ARG B 1 48 ? -10.031 -10.992 -5.914 1 90.81 48 ARG B O 1
ATOM 1627 N N . ALA B 1 49 ? -12.25 -11.18 -5.996 1 91.06 49 ALA B N 1
ATOM 1628 C CA . ALA B 1 49 ? -12.375 -11.312 -4.547 1 91.06 49 ALA B CA 1
ATOM 1629 C C . ALA B 1 49 ? -11.672 -12.57 -4.047 1 91.06 49 ALA B C 1
ATOM 1631 O O . ALA B 1 49 ? -11.336 -12.672 -2.867 1 91.06 49 ALA B O 1
ATOM 1632 N N . LEU B 1 50 ? -11.422 -13.492 -4.969 1 95.38 50 LEU B N 1
ATOM 1633 C CA . LEU B 1 50 ? -10.844 -14.773 -4.586 1 95.38 50 LEU B CA 1
ATOM 1634 C C . LEU B 1 50 ? -9.32 -14.734 -4.68 1 95.38 50 LEU B C 1
ATOM 1636 O O . LEU B 1 50 ? -8.633 -15.539 -4.055 1 95.38 50 LEU B O 1
ATOM 1640 N N . PHE B 1 51 ? -8.812 -13.828 -5.379 1 93.31 51 PHE B N 1
ATOM 1641 C CA . PHE B 1 51 ? -7.414 -13.789 -5.785 1 93.31 51 PHE B CA 1
ATOM 1642 C C . PHE B 1 51 ? -6.5 -13.68 -4.57 1 93.31 51 PHE B C 1
ATOM 1644 O O . PHE B 1 51 ? -5.609 -14.508 -4.379 1 93.31 51 PHE B O 1
ATOM 1651 N N . PRO B 1 52 ? -6.719 -12.75 -3.676 1 92.38 52 PRO B N 1
ATOM 1652 C CA . PRO B 1 52 ? -5.82 -12.664 -2.523 1 92.38 52 PRO B CA 1
ATOM 1653 C C . PRO B 1 52 ? -5.84 -13.922 -1.661 1 92.38 52 PRO B C 1
ATOM 1655 O O . PRO B 1 52 ? -4.809 -14.312 -1.104 1 92.38 52 PRO B O 1
ATOM 1658 N N . LEU B 1 53 ? -6.973 -14.539 -1.561 1 95.44 53 LEU B N 1
ATOM 1659 C CA . LEU B 1 53 ? -7.102 -15.75 -0.754 1 95.44 53 LEU B CA 1
ATOM 1660 C C . LEU B 1 53 ? -6.309 -16.906 -1.372 1 95.44 53 LEU B C 1
ATOM 1662 O O . LEU B 1 53 ? -5.621 -17.641 -0.664 1 95.44 53 LEU B O 1
ATOM 1666 N N . LEU B 1 54 ? -6.449 -17.016 -2.678 1 96.88 54 LEU B N 1
ATOM 1667 C CA . LEU B 1 54 ? -5.715 -18.062 -3.385 1 96.88 54 LEU B CA 1
ATOM 1668 C C . LEU B 1 54 ? -4.211 -17.922 -3.158 1 96.88 54 LEU B C 1
ATOM 1670 O O . LEU B 1 54 ? -3.533 -18.891 -2.838 1 96.88 54 LEU B O 1
ATOM 1674 N N . VAL B 1 55 ? -3.729 -16.719 -3.236 1 94.25 55 VAL B N 1
ATOM 1675 C CA . VAL B 1 55 ? -2.303 -16.453 -3.09 1 94.25 55 VAL B CA 1
ATOM 1676 C C . VAL B 1 55 ? -1.863 -16.75 -1.658 1 94.25 55 VAL B C 1
ATOM 1678 O O . VAL B 1 55 ? -0.816 -17.359 -1.439 1 94.25 55 VAL B O 1
ATOM 1681 N N . LEU B 1 56 ? -2.639 -16.359 -0.698 1 94.06 56 LEU B N 1
ATOM 1682 C CA . LEU B 1 56 ? -2.295 -16.578 0.703 1 94.06 56 LEU B CA 1
ATOM 1683 C C . LEU B 1 56 ? -2.279 -18.062 1.034 1 94.06 56 LEU B C 1
ATOM 1685 O O . LEU B 1 56 ? -1.394 -18.531 1.753 1 94.06 56 LEU B O 1
ATOM 1689 N N . VAL B 1 57 ? -3.217 -18.734 0.538 1 96.69 57 VAL B N 1
ATOM 1690 C CA . VAL B 1 57 ? -3.258 -20.172 0.783 1 96.69 57 VAL B CA 1
ATOM 1691 C C . VAL B 1 57 ? -2.02 -20.844 0.187 1 96.69 57 VAL B C 1
ATOM 1693 O O . VAL B 1 57 ? -1.428 -21.734 0.801 1 96.69 57 VAL B O 1
ATOM 1696 N N . GLU B 1 58 ? -1.665 -20.453 -1.02 1 96.44 58 GLU B N 1
ATOM 1697 C CA . GLU B 1 58 ? -0.47 -21 -1.653 1 96.44 58 GLU B CA 1
ATOM 1698 C C . GLU B 1 58 ? 0.772 -20.75 -0.806 1 96.44 58 GLU B C 1
ATOM 1700 O O . GLU B 1 58 ? 1.624 -21.625 -0.659 1 96.44 58 GLU B O 1
ATOM 1705 N N . ARG B 1 59 ? 0.859 -19.594 -0.204 1 91.88 59 ARG B N 1
ATOM 1706 C CA . ARG B 1 59 ? 2.074 -19.156 0.473 1 91.88 59 ARG B CA 1
ATOM 1707 C C . ARG B 1 59 ? 2.121 -19.672 1.906 1 91.88 59 ARG B C 1
ATOM 1709 O O . ARG B 1 59 ? 3.193 -20.016 2.414 1 91.88 59 ARG B O 1
ATOM 1716 N N . LEU B 1 60 ? 1.001 -19.812 2.514 1 91.94 60 LEU B N 1
ATOM 1717 C CA . LEU B 1 60 ? 0.99 -20.047 3.953 1 91.94 60 LEU B CA 1
ATOM 1718 C C . LEU B 1 60 ? 0.311 -21.359 4.281 1 91.94 60 LEU B C 1
ATOM 1720 O O . LEU B 1 60 ? 0.332 -21.812 5.434 1 91.94 60 LEU B O 1
ATOM 1724 N N . GLY B 1 61 ? -0.34 -21.953 3.34 1 91.62 61 GLY B N 1
ATOM 1725 C CA . GLY B 1 61 ? -1.075 -23.172 3.615 1 91.62 61 GLY B CA 1
ATOM 1726 C C . GLY B 1 61 ? -0.194 -24.297 4.125 1 91.62 61 GLY B C 1
ATOM 1727 O O . GLY B 1 61 ? 1.015 -24.312 3.883 1 91.62 61 GLY B O 1
ATOM 1728 N N . PRO B 1 62 ? -0.757 -25.172 4.797 1 94.81 62 PRO B N 1
ATOM 1729 C CA . PRO B 1 62 ? -2.154 -25.234 5.234 1 94.81 62 PRO B CA 1
ATOM 1730 C C . PRO B 1 62 ? -2.516 -24.125 6.223 1 94.81 62 PRO B C 1
ATOM 1732 O O . PRO B 1 62 ? -1.707 -23.781 7.09 1 94.81 62 PRO B O 1
ATOM 1735 N N . ILE B 1 63 ? -3.721 -23.469 6.016 1 94.88 63 ILE B N 1
ATOM 1736 C CA . ILE B 1 63 ? -4.098 -22.328 6.852 1 94.88 63 ILE B CA 1
ATOM 1737 C C . ILE B 1 63 ? -5.594 -22.391 7.156 1 94.88 63 ILE B C 1
ATOM 1739 O O . ILE B 1 63 ? -6.402 -22.703 6.273 1 94.88 63 ILE B O 1
ATOM 1743 N N . GLY B 1 64 ? -5.945 -22.141 8.414 1 95.31 64 GLY B N 1
ATOM 1744 C CA . GLY B 1 64 ? -7.348 -22.125 8.805 1 95.31 64 GLY B CA 1
ATOM 1745 C C . GLY B 1 64 ? -8.094 -20.906 8.266 1 95.31 64 GLY B C 1
ATOM 1746 O O . GLY B 1 64 ? -7.516 -19.844 8.102 1 95.31 64 GLY B O 1
ATOM 1747 N N . VAL B 1 65 ? -9.383 -21.125 8.07 1 93.75 65 VAL B N 1
ATOM 1748 C CA . VAL B 1 65 ? -10.227 -20.062 7.527 1 93.75 65 VAL B CA 1
ATOM 1749 C C . VAL B 1 65 ? -10.211 -18.859 8.461 1 93.75 65 VAL B C 1
ATOM 1751 O O . VAL B 1 65 ? -10.219 -17.719 8 1 93.75 65 VAL B O 1
ATOM 1754 N N . GLY B 1 66 ? -10.18 -19.109 9.727 1 92.75 66 GLY B N 1
ATOM 1755 C CA . GLY B 1 66 ? -10.109 -18.031 10.688 1 92.75 66 GLY B CA 1
ATOM 1756 C C . GLY B 1 66 ? -8.852 -17.188 10.555 1 92.75 66 GLY B C 1
ATOM 1757 O O . GLY B 1 66 ? -8.914 -15.961 10.547 1 92.75 66 GLY B O 1
ATOM 1758 N N . ASP B 1 67 ? -7.746 -17.875 10.445 1 91.69 67 ASP B N 1
ATOM 1759 C CA . ASP B 1 67 ? -6.469 -17.188 10.25 1 91.69 67 ASP B CA 1
ATOM 1760 C C . ASP B 1 67 ? -6.449 -16.422 8.938 1 91.69 67 ASP B C 1
ATOM 1762 O O . ASP B 1 67 ? -5.953 -15.289 8.875 1 91.69 67 ASP B O 1
ATOM 1766 N N . LEU B 1 68 ? -6.945 -16.984 7.926 1 93.62 68 LEU B N 1
ATOM 1767 C CA . LEU B 1 68 ? -7.043 -16.344 6.621 1 93.62 68 LEU B CA 1
ATOM 1768 C C . LEU B 1 68 ? -7.883 -15.07 6.703 1 93.62 68 LEU B C 1
ATOM 1770 O O . LEU B 1 68 ? -7.496 -14.031 6.16 1 93.62 68 LEU B O 1
ATOM 1774 N N . ALA B 1 69 ? -8.984 -15.148 7.402 1 93.5 69 ALA B N 1
ATOM 1775 C CA . ALA B 1 69 ? -9.875 -14 7.59 1 93.5 69 ALA B CA 1
ATOM 1776 C C . ALA B 1 69 ? -9.148 -12.852 8.281 1 93.5 69 ALA B C 1
ATOM 1778 O O . ALA B 1 69 ? -9.242 -11.703 7.844 1 93.5 69 ALA B O 1
ATOM 1779 N N . GLY B 1 70 ? -8.367 -13.156 9.312 1 86.31 70 GLY B N 1
ATOM 1780 C CA . GLY B 1 70 ? -7.574 -12.156 10.023 1 86.31 70 GLY B CA 1
ATOM 1781 C C . GLY B 1 70 ? -6.551 -11.477 9.133 1 86.31 70 GLY B C 1
ATOM 1782 O O . GLY B 1 70 ? -6.371 -10.258 9.203 1 86.31 70 GLY B O 1
ATOM 1783 N N . ARG B 1 71 ? -5.945 -12.203 8.266 1 86 71 ARG B N 1
ATOM 1784 C CA . ARG B 1 71 ? -4.871 -11.688 7.422 1 86 71 ARG B CA 1
ATOM 1785 C C . ARG B 1 71 ? -5.422 -10.773 6.332 1 86 71 ARG B C 1
ATOM 1787 O O . ARG B 1 71 ? -4.766 -9.805 5.941 1 86 71 ARG B O 1
ATOM 1794 N N . VAL B 1 72 ? -6.637 -11.047 5.797 1 87.62 72 VAL B N 1
ATOM 1795 C CA . VAL B 1 72 ? -7.176 -10.227 4.719 1 87.62 72 VAL B CA 1
ATOM 1796 C C . VAL B 1 72 ? -8.094 -9.156 5.293 1 87.62 72 VAL B C 1
ATOM 1798 O O . VAL B 1 72 ? -8.602 -8.305 4.559 1 87.62 72 VAL B O 1
ATOM 1801 N N . GLY B 1 73 ? -8.336 -9.18 6.562 1 83.5 73 GLY B N 1
ATOM 1802 C CA . GLY B 1 73 ? -9.156 -8.172 7.211 1 83.5 73 GLY B CA 1
ATOM 1803 C C . GLY B 1 73 ? -10.633 -8.297 6.879 1 83.5 73 GLY B C 1
ATOM 1804 O O . GLY B 1 73 ? -11.297 -7.293 6.609 1 83.5 73 GLY B O 1
ATOM 1805 N N . ARG B 1 74 ? -11.148 -9.484 6.801 1 89.88 74 ARG B N 1
ATOM 1806 C CA . ARG B 1 74 ? -12.555 -9.758 6.52 1 89.88 74 ARG B CA 1
ATOM 1807 C C . ARG B 1 74 ? -13.148 -10.703 7.555 1 89.88 74 ARG B C 1
ATOM 1809 O O . ARG B 1 74 ? -12.414 -11.344 8.32 1 89.88 74 ARG B O 1
ATOM 1816 N N . ASP B 1 75 ? -14.414 -10.766 7.535 1 93.69 75 ASP B N 1
ATOM 1817 C CA . ASP B 1 75 ? -15.07 -11.633 8.508 1 93.69 75 ASP B CA 1
ATOM 1818 C C . ASP B 1 75 ? -15.008 -13.094 8.07 1 93.69 75 ASP B C 1
ATOM 1820 O O . ASP B 1 75 ? -14.891 -13.383 6.875 1 93.69 75 ASP B O 1
ATOM 1824 N N . TYR B 1 76 ? -15.141 -13.953 9.023 1 95 76 TYR B N 1
ATOM 1825 C CA . TYR B 1 76 ? -15.031 -15.398 8.828 1 95 76 TYR B CA 1
ATOM 1826 C C . TYR B 1 76 ? -16.031 -15.883 7.789 1 95 76 TYR B C 1
ATOM 1828 O O . TYR B 1 76 ? -15.688 -16.688 6.914 1 95 76 TYR B O 1
ATOM 1836 N N . THR B 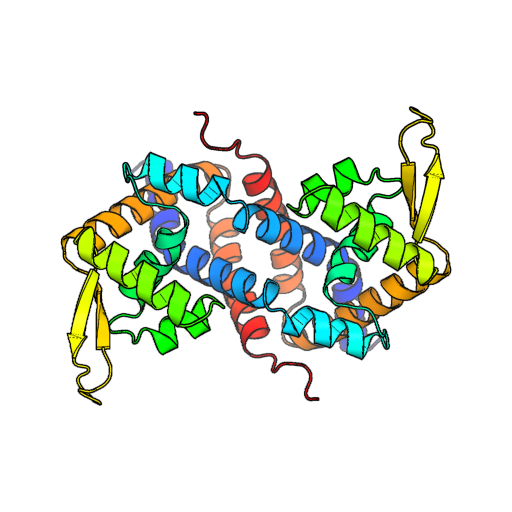1 77 ? -17.266 -15.422 7.895 1 96.75 77 THR B N 1
ATOM 1837 C CA . THR B 1 77 ? -18.344 -15.906 7.039 1 96.75 77 THR B CA 1
ATOM 1838 C C . THR B 1 77 ? -18.031 -15.617 5.57 1 96.75 77 THR B C 1
ATOM 1840 O O . THR B 1 77 ? -18.172 -16.5 4.719 1 96.75 77 THR B O 1
ATOM 1843 N N . THR B 1 78 ? -17.578 -14.461 5.301 1 96.19 78 THR B N 1
ATOM 1844 C CA . THR B 1 78 ? -17.219 -14.055 3.945 1 96.19 78 THR B CA 1
ATOM 1845 C C . THR B 1 78 ? -16.062 -14.898 3.41 1 96.19 78 THR B C 1
ATOM 1847 O O . THR B 1 78 ? -16.141 -15.438 2.305 1 96.19 78 THR B O 1
ATOM 1850 N N . VAL B 1 79 ? -15.055 -15.023 4.223 1 96.56 79 VAL B N 1
ATOM 1851 C CA . VAL B 1 79 ? -13.859 -15.742 3.789 1 96.56 79 VAL B CA 1
ATOM 1852 C C . VAL B 1 79 ? -14.188 -17.219 3.625 1 96.56 79 VAL B C 1
ATOM 1854 O O . VAL B 1 79 ? -13.711 -17.875 2.686 1 96.56 79 VAL B O 1
ATOM 1857 N N . SER B 1 80 ? -15.008 -17.766 4.527 1 96.81 80 SER B N 1
ATOM 1858 C CA . SER B 1 80 ? -15.414 -19.156 4.422 1 96.81 80 SER B CA 1
ATOM 1859 C C . SER B 1 80 ? -16.109 -19.438 3.098 1 96.81 80 SER B C 1
ATOM 1861 O O . SER B 1 80 ? -15.82 -20.422 2.424 1 96.81 80 SER B O 1
ATOM 1863 N N . ARG B 1 81 ? -16.984 -18.578 2.707 1 97.62 81 ARG B N 1
ATOM 1864 C CA . ARG B 1 81 ? -17.688 -18.703 1.439 1 97.62 81 ARG B CA 1
ATOM 1865 C C . ARG B 1 81 ? -16.719 -18.625 0.26 1 97.62 81 ARG B C 1
ATOM 1867 O O . ARG B 1 81 ? -16.859 -19.375 -0.709 1 97.62 81 ARG B O 1
ATOM 1874 N N . GLN B 1 82 ? -15.812 -17.75 0.329 1 97.44 82 GLN B N 1
ATOM 1875 C CA . GLN B 1 82 ? -14.852 -17.547 -0.751 1 97.44 82 GLN B CA 1
ATOM 1876 C C . GLN B 1 82 ? -13.914 -18.75 -0.879 1 97.44 82 GLN B C 1
ATOM 1878 O O . GLN B 1 82 ? -13.562 -19.156 -1.989 1 97.44 82 GLN B O 1
ATOM 1883 N N . VAL B 1 83 ? -13.516 -19.281 0.25 1 97.38 83 VAL B N 1
ATOM 1884 C CA . VAL B 1 83 ? -12.68 -20.484 0.222 1 97.38 83 VAL B CA 1
ATOM 1885 C C . VAL B 1 83 ? -13.461 -21.641 -0.375 1 97.38 83 VAL B C 1
ATOM 1887 O O . VAL B 1 83 ? -12.922 -22.438 -1.15 1 97.38 83 VAL B O 1
ATOM 1890 N N . ALA B 1 84 ? -14.727 -21.75 0.003 1 97.56 84 ALA B N 1
ATOM 1891 C CA . ALA B 1 84 ? -15.586 -22.766 -0.587 1 97.56 84 ALA B CA 1
ATOM 1892 C C . ALA B 1 84 ? -15.648 -22.625 -2.105 1 97.56 84 ALA B C 1
ATOM 1894 O O . ALA B 1 84 ? -15.633 -23.609 -2.834 1 97.56 84 ALA B O 1
ATOM 1895 N N . ARG B 1 85 ? -15.734 -21.438 -2.549 1 97.81 85 ARG B N 1
ATOM 1896 C CA . ARG B 1 85 ? -15.758 -21.172 -3.984 1 97.81 85 ARG B CA 1
ATOM 1897 C C . ARG B 1 85 ? -14.453 -21.594 -4.645 1 97.81 85 ARG B C 1
ATOM 1899 O O . ARG B 1 85 ? -14.461 -22.188 -5.727 1 97.81 85 ARG B O 1
ATOM 1906 N N . LEU B 1 86 ? -13.32 -21.312 -4.02 1 98 86 LEU B N 1
ATOM 1907 C CA . LEU B 1 86 ? -12.016 -21.75 -4.52 1 98 86 LEU B CA 1
ATOM 1908 C C . LEU B 1 86 ? -11.938 -23.266 -4.594 1 98 86 LEU B C 1
ATOM 1910 O O . LEU B 1 86 ? -11.336 -23.812 -5.516 1 98 86 LEU B O 1
ATOM 1914 N N . GLU B 1 87 ? -12.539 -23.859 -3.633 1 97.75 87 GLU B N 1
ATOM 1915 C CA . GLU B 1 87 ? -12.586 -25.328 -3.619 1 97.75 87 GLU B CA 1
ATOM 1916 C C . GLU B 1 87 ? -13.43 -25.859 -4.77 1 97.75 87 GLU B C 1
ATOM 1918 O O . GLU B 1 87 ? -13.039 -26.812 -5.441 1 97.75 87 GLU B O 1
ATOM 1923 N N . GLU B 1 88 ? -14.539 -25.281 -4.957 1 97.75 88 GLU B N 1
ATOM 1924 C CA . GLU B 1 88 ? -15.414 -25.641 -6.066 1 97.75 88 GLU B CA 1
ATOM 1925 C C . GLU B 1 88 ? -14.688 -25.516 -7.406 1 97.75 88 GLU B C 1
ATOM 1927 O O . GLU B 1 88 ? -14.93 -26.312 -8.32 1 97.75 88 GLU B O 1
ATOM 1932 N N . LEU B 1 89 ? -13.805 -24.578 -7.516 1 97.19 89 LEU B N 1
ATOM 1933 C CA . LEU B 1 89 ? -13.062 -24.328 -8.742 1 97.19 89 LEU B CA 1
ATOM 1934 C C . LEU B 1 89 ? -11.859 -25.25 -8.852 1 97.19 89 LEU B C 1
ATOM 1936 O O . LEU B 1 89 ? -11.141 -25.234 -9.852 1 97.19 89 LEU B O 1
ATOM 1940 N N . GLY B 1 90 ? -11.648 -26 -7.777 1 97.69 90 GLY B N 1
ATOM 1941 C CA . GLY B 1 90 ? -10.57 -26.969 -7.77 1 97.69 90 GLY B CA 1
ATOM 1942 C C . GLY B 1 90 ? -9.219 -26.359 -7.48 1 97.69 90 GLY B C 1
ATOM 1943 O O . GLY B 1 90 ? -8.18 -26.984 -7.734 1 97.69 90 GLY B O 1
ATOM 1944 N N . LEU B 1 91 ? -9.156 -25.125 -6.941 1 98.19 91 LEU B N 1
ATOM 1945 C CA . LEU B 1 91 ? -7.906 -24.406 -6.738 1 98.19 91 LEU B CA 1
ATOM 1946 C C . LEU B 1 91 ? -7.379 -24.625 -5.32 1 98.19 91 LEU B C 1
ATOM 1948 O O . LEU B 1 91 ? -6.184 -24.453 -5.066 1 98.19 91 LEU B O 1
ATOM 1952 N N . VAL B 1 92 ? -8.258 -24.922 -4.426 1 98.19 92 VAL B N 1
ATOM 1953 C CA . VAL B 1 92 ? -7.922 -25.188 -3.031 1 98.19 92 VAL B CA 1
ATOM 1954 C C . VAL B 1 92 ? -8.664 -26.422 -2.543 1 98.19 92 VAL B C 1
ATOM 1956 O O . VAL B 1 92 ? -9.727 -26.766 -3.068 1 98.19 92 VAL B O 1
ATOM 1959 N N . ASP B 1 93 ? -8.062 -27.078 -1.629 1 97.12 93 ASP B N 1
ATOM 1960 C CA . ASP B 1 93 ? -8.719 -28.172 -0.906 1 97.12 93 ASP B CA 1
ATOM 1961 C C . ASP B 1 93 ? -8.828 -27.844 0.583 1 97.12 93 ASP B C 1
ATOM 1963 O O . ASP B 1 93 ? -8.055 -27.047 1.112 1 97.12 93 ASP B O 1
ATOM 1967 N N . ARG B 1 94 ? -9.883 -28.344 1.157 1 93.88 94 ARG B N 1
ATOM 1968 C CA . ARG B 1 94 ? -10.055 -28.188 2.6 1 93.88 94 ARG B CA 1
ATOM 1969 C C . ARG B 1 94 ? -9.914 -29.531 3.309 1 93.88 94 ARG B C 1
ATOM 1971 O O . ARG B 1 94 ? -10.445 -30.547 2.844 1 93.88 94 ARG B O 1
ATOM 1978 N N . ARG B 1 95 ? -9.164 -29.5 4.293 1 90.75 95 ARG B N 1
ATOM 1979 C CA . ARG B 1 95 ? -8.977 -30.719 5.051 1 90.75 95 ARG B CA 1
ATOM 1980 C C . ARG B 1 95 ? -9.016 -30.453 6.551 1 90.75 95 ARG B C 1
ATOM 1982 O O . ARG B 1 95 ? -8.852 -29.312 6.988 1 90.75 95 ARG B O 1
ATOM 1989 N N . ALA B 1 96 ? -9.289 -31.578 7.309 1 87.56 96 ALA B N 1
ATOM 1990 C CA . ALA B 1 96 ? -9.227 -31.469 8.766 1 87.56 96 ALA B CA 1
ATOM 1991 C C . ALA B 1 96 ? -7.812 -31.156 9.234 1 87.56 96 ALA B C 1
ATOM 1993 O O . ALA B 1 96 ? -6.84 -31.688 8.703 1 87.56 96 ALA B O 1
ATOM 1994 N N . GLY B 1 97 ? -7.762 -30.172 10.211 1 81.69 97 GLY B N 1
ATOM 1995 C CA . GLY B 1 97 ? -6.465 -29.75 10.719 1 81.69 97 GLY B CA 1
ATOM 1996 C C . GLY B 1 97 ? -5.715 -30.859 11.422 1 81.69 97 GLY B C 1
ATOM 1997 O O . GLY B 1 97 ? -6.324 -31.781 11.969 1 81.69 97 GLY B O 1
ATOM 1998 N N . SER B 1 98 ? -4.426 -30.766 11.312 1 78 98 SER B N 1
ATOM 1999 C CA . SER B 1 98 ? -3.586 -31.781 11.945 1 78 98 SER B CA 1
ATOM 2000 C C . SER B 1 98 ? -3.602 -31.641 13.461 1 78 98 SER B C 1
ATOM 2002 O O . SER B 1 98 ? -3.668 -32.656 14.18 1 78 98 SER B O 1
ATOM 2004 N N . ALA B 1 99 ? -3.607 -30.422 13.891 1 80.31 99 ALA B N 1
ATOM 2005 C CA . ALA B 1 99 ? -3.541 -30.172 15.328 1 80.31 99 ALA B CA 1
ATOM 2006 C C . ALA B 1 99 ? -4.93 -30.203 15.953 1 80.31 99 ALA B C 1
ATOM 2008 O O . ALA B 1 99 ? -5.102 -30.672 17.078 1 80.31 99 ALA B O 1
ATOM 2009 N N . ASP B 1 100 ? -5.805 -29.688 15.344 1 77.62 100 ASP B N 1
ATOM 2010 C CA . ASP B 1 100 ? -7.203 -29.641 15.766 1 77.62 100 ASP B CA 1
ATOM 2011 C C . ASP B 1 100 ? -8.133 -30.078 14.641 1 77.62 100 ASP B C 1
ATOM 2013 O O . ASP B 1 100 ? -8.359 -29.328 13.688 1 77.62 100 ASP B O 1
ATOM 2017 N N . LYS B 1 101 ? -8.648 -31.25 14.727 1 79.06 101 LYS B N 1
ATOM 2018 C CA . LYS B 1 101 ? -9.461 -31.844 13.664 1 79.06 101 LYS B CA 1
ATOM 2019 C C . LYS B 1 101 ? -10.742 -31.047 13.445 1 79.06 101 LYS B C 1
ATOM 2021 O O . LYS B 1 101 ? -11.391 -31.188 12.406 1 79.06 101 LYS B O 1
ATOM 2026 N N . ARG B 1 102 ? -11.031 -30.203 14.375 1 79 102 ARG B N 1
ATOM 2027 C CA . ARG B 1 102 ? -12.234 -29.391 14.242 1 79 102 ARG B CA 1
ATOM 2028 C C . ARG B 1 102 ? -11.992 -28.203 13.336 1 79 102 ARG B C 1
ATOM 2030 O O . ARG B 1 102 ? -12.945 -27.609 12.805 1 79 102 ARG B O 1
ATOM 2037 N N . VAL B 1 103 ? -10.703 -27.969 13.164 1 82.94 103 VAL B N 1
ATOM 2038 C CA . VAL B 1 103 ? -10.352 -26.828 12.328 1 82.94 103 VAL B CA 1
ATOM 2039 C C . VAL B 1 103 ? -10.125 -27.281 10.891 1 82.94 103 VAL B C 1
ATOM 2041 O O . VAL B 1 103 ? -9.391 -28.25 10.648 1 82.94 103 VAL B O 1
ATOM 2044 N N . ARG B 1 104 ? -10.906 -26.703 10.031 1 88.56 104 ARG B N 1
ATOM 2045 C CA . ARG B 1 104 ? -10.664 -26.984 8.617 1 88.56 104 ARG B CA 1
ATOM 2046 C C . ARG B 1 104 ? -9.602 -26.047 8.047 1 88.56 104 ARG B C 1
ATOM 2048 O O . ARG B 1 104 ? -9.672 -24.828 8.234 1 88.56 104 ARG B O 1
ATOM 2055 N N . GLU B 1 105 ? -8.602 -26.703 7.465 1 95.38 105 GLU B N 1
ATOM 2056 C CA . GLU B 1 105 ? -7.504 -25.938 6.879 1 95.38 105 GLU B CA 1
ATOM 2057 C C . GLU B 1 105 ? -7.559 -25.969 5.355 1 95.38 105 GLU B C 1
ATOM 2059 O O . GLU B 1 105 ? -7.895 -27 4.766 1 95.38 105 GLU B O 1
ATOM 2064 N N . ALA B 1 106 ? -7.285 -24.875 4.758 1 97 106 ALA B N 1
ATOM 2065 C CA . ALA B 1 106 ? -7.207 -24.75 3.303 1 97 106 ALA B CA 1
ATOM 2066 C C . ALA B 1 106 ? -5.789 -25.016 2.807 1 97 106 ALA B C 1
ATOM 2068 O O . ALA B 1 106 ? -4.816 -24.531 3.389 1 97 106 ALA B O 1
ATOM 2069 N N . ILE B 1 107 ? -5.676 -25.844 1.773 1 97.19 107 ILE B N 1
ATOM 2070 C CA . ILE B 1 107 ? -4.395 -26.156 1.153 1 97.19 107 ILE B CA 1
ATOM 2071 C C . ILE B 1 107 ? -4.496 -25.969 -0.36 1 97.19 107 ILE B C 1
ATOM 2073 O O . ILE B 1 107 ? -5.547 -26.219 -0.952 1 97.19 107 ILE B O 1
ATOM 2077 N N . ILE B 1 108 ? -3.387 -25.578 -0.92 1 97.94 108 ILE B N 1
ATOM 2078 C CA . ILE B 1 108 ? -3.373 -25.344 -2.359 1 97.94 108 ILE B CA 1
ATOM 2079 C C . ILE B 1 108 ? -3.377 -26.672 -3.098 1 97.94 108 ILE B C 1
ATOM 2081 O O . ILE B 1 108 ? -2.719 -27.625 -2.674 1 97.94 108 ILE B O 1
ATOM 2085 N N . THR B 1 109 ? -4.125 -26.797 -4.219 1 98.19 109 THR B N 1
ATOM 2086 C CA . THR B 1 109 ? -4.094 -27.969 -5.094 1 98.19 109 THR B CA 1
ATOM 2087 C C . THR B 1 109 ? -3.047 -27.781 -6.188 1 98.19 109 THR B C 1
ATOM 2089 O O . THR B 1 109 ? -2.51 -26.688 -6.375 1 98.19 109 THR B O 1
ATOM 2092 N N . PRO B 1 110 ? -2.697 -28.906 -6.914 1 98.12 110 PRO B N 1
ATOM 2093 C CA . PRO B 1 110 ? -1.81 -28.75 -8.07 1 98.12 110 PRO B CA 1
ATOM 2094 C C . PRO B 1 110 ? -2.336 -27.734 -9.086 1 98.12 110 PRO B C 1
ATOM 2096 O O . PRO B 1 110 ? -1.561 -26.953 -9.641 1 98.12 110 PRO B O 1
ATOM 2099 N N . ARG B 1 111 ? -3.615 -27.734 -9.266 1 97.62 111 ARG B N 1
ATOM 2100 C CA . ARG B 1 111 ? -4.23 -26.766 -10.172 1 97.62 111 ARG B CA 1
ATOM 2101 C C . ARG B 1 111 ? -4.094 -25.344 -9.625 1 97.62 111 ARG B C 1
ATOM 2103 O O . ARG B 1 111 ? -3.824 -24.406 -10.383 1 97.62 111 ARG B O 1
ATOM 2110 N N . GLY B 1 112 ? -4.285 -25.156 -8.367 1 98.12 112 GLY B N 1
ATOM 2111 C CA . GLY B 1 112 ? -4.086 -23.859 -7.719 1 98.1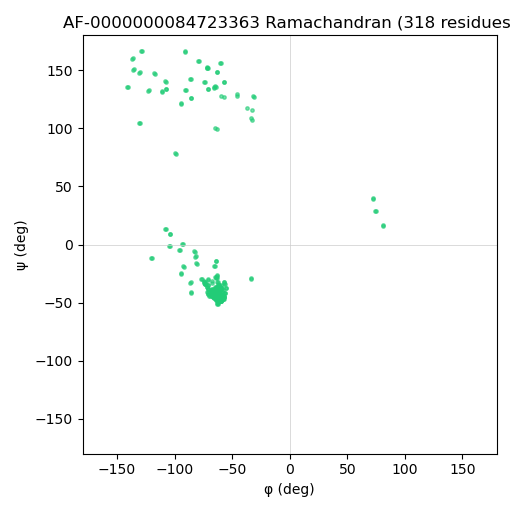2 112 GLY B CA 1
ATOM 2112 C C . GLY B 1 112 ? -2.656 -23.359 -7.816 1 98.12 112 GLY B C 1
ATOM 2113 O O . GLY B 1 112 ? -2.424 -22.172 -8.047 1 98.12 112 GLY B O 1
ATOM 2114 N N . LYS B 1 113 ? -1.751 -24.328 -7.637 1 97.88 113 LYS B N 1
ATOM 2115 C CA . LYS B 1 113 ? -0.336 -23.984 -7.754 1 97.88 113 LYS B CA 1
ATOM 2116 C C . LYS B 1 113 ? 0.004 -23.531 -9.164 1 97.88 113 LYS B C 1
ATOM 2118 O O . LYS B 1 113 ? 0.73 -22.547 -9.344 1 97.88 113 LYS B O 1
ATOM 2123 N N . ALA B 1 114 ? -0.516 -24.219 -10.141 1 97.56 114 ALA B N 1
ATOM 2124 C CA . ALA B 1 114 ? -0.309 -23.828 -11.531 1 97.56 114 ALA B CA 1
ATOM 2125 C C . ALA B 1 114 ? -0.862 -22.438 -11.797 1 97.56 114 ALA B C 1
ATOM 2127 O O . ALA B 1 114 ? -0.244 -21.641 -12.508 1 97.56 114 ALA B O 1
ATOM 2128 N N . ALA B 1 115 ? -1.986 -22.156 -11.211 1 97 115 ALA B N 1
ATOM 2129 C CA . ALA B 1 115 ? -2.613 -20.844 -11.367 1 97 115 ALA B CA 1
ATOM 2130 C C . ALA B 1 115 ? -1.749 -19.75 -10.766 1 97 115 ALA B C 1
ATOM 2132 O O . ALA B 1 115 ? -1.509 -18.719 -11.398 1 97 115 ALA B O 1
ATOM 2133 N N . THR B 1 116 ? -1.244 -19.969 -9.555 1 96.69 116 THR B N 1
ATOM 2134 C CA . THR B 1 116 ? -0.436 -18.953 -8.898 1 96.69 116 THR B CA 1
ATOM 2135 C C . THR B 1 116 ? 0.924 -18.812 -9.586 1 96.69 116 THR B C 1
ATOM 2137 O O . THR B 1 116 ? 1.498 -17.719 -9.633 1 96.69 116 THR B O 1
ATOM 2140 N N . ASP B 1 117 ? 1.426 -19.875 -10.156 1 96.94 117 ASP B N 1
ATOM 2141 C CA . ASP B 1 117 ? 2.656 -19.812 -10.938 1 96.94 117 ASP B CA 1
ATOM 2142 C C . ASP B 1 117 ? 2.475 -18.922 -12.164 1 96.94 117 ASP B C 1
ATOM 2144 O O . ASP B 1 117 ? 3.379 -18.172 -12.539 1 96.94 117 ASP B O 1
ATOM 2148 N N . ALA B 1 118 ? 1.315 -19.078 -12.781 1 97.06 118 ALA B N 1
ATOM 2149 C CA . ALA B 1 118 ? 1.011 -18.234 -13.945 1 97.06 118 ALA B CA 1
ATOM 2150 C C . ALA B 1 118 ? 0.948 -16.766 -13.555 1 97.06 118 ALA B C 1
ATOM 2152 O O . ALA B 1 118 ? 1.402 -15.898 -14.305 1 97.06 118 ALA B O 1
ATOM 2153 N N . VAL B 1 119 ? 0.453 -16.469 -12.43 1 95.44 119 VAL B N 1
ATOM 2154 C CA . VAL B 1 119 ? 0.391 -15.109 -11.922 1 95.44 119 VAL B CA 1
ATOM 2155 C C . VAL B 1 119 ? 1.803 -14.586 -11.664 1 95.44 119 VAL B C 1
ATOM 2157 O O . VAL B 1 119 ? 2.121 -13.445 -11.992 1 95.44 119 VAL B O 1
ATOM 2160 N N . ASP B 1 120 ? 2.646 -15.422 -11.055 1 95.25 120 ASP B N 1
ATOM 2161 C CA . ASP B 1 120 ? 4.031 -15.039 -10.789 1 95.25 120 ASP B CA 1
ATOM 2162 C C . ASP B 1 120 ? 4.773 -14.742 -12.086 1 95.25 120 ASP B C 1
ATOM 2164 O O . ASP B 1 120 ? 5.555 -13.789 -12.164 1 95.25 120 ASP B O 1
ATOM 2168 N N . ALA B 1 121 ? 4.508 -15.531 -13.109 1 96.12 121 ALA B N 1
ATOM 2169 C CA . ALA B 1 121 ? 5.125 -15.305 -14.414 1 96.12 121 ALA B CA 1
ATOM 2170 C C . ALA B 1 121 ? 4.672 -13.977 -15.016 1 96.12 121 ALA B C 1
ATOM 2172 O O . ALA B 1 121 ? 5.473 -13.242 -15.594 1 96.12 121 ALA B O 1
ATOM 2173 N N . ALA B 1 122 ? 3.391 -13.719 -14.867 1 95.25 122 ALA B N 1
ATOM 2174 C CA . ALA B 1 122 ? 2.85 -12.445 -15.336 1 95.25 122 ALA B CA 1
ATOM 2175 C C . ALA B 1 122 ? 3.492 -11.273 -14.602 1 95.25 122 ALA B C 1
ATOM 2177 O O . ALA B 1 122 ? 3.854 -10.273 -15.211 1 95.25 122 ALA B O 1
ATOM 2178 N N . ARG B 1 123 ? 3.656 -11.398 -13.32 1 94.5 123 ARG B N 1
ATOM 2179 C CA . ARG B 1 123 ? 4.297 -10.375 -12.5 1 94.5 123 ARG B CA 1
ATOM 2180 C C . ARG B 1 123 ? 5.738 -10.141 -12.938 1 94.5 123 ARG B C 1
ATOM 2182 O O . ARG B 1 123 ? 6.211 -9.008 -12.969 1 94.5 123 ARG B O 1
ATOM 2189 N N . GLU B 1 124 ? 6.398 -11.211 -13.203 1 95.5 124 GLU B N 1
ATOM 2190 C CA . GLU B 1 124 ? 7.77 -11.117 -13.68 1 95.5 124 GLU B CA 1
ATOM 2191 C C . GLU B 1 124 ? 7.844 -10.328 -14.984 1 95.5 124 GLU B C 1
ATOM 2193 O O . GLU B 1 124 ? 8.703 -9.461 -15.141 1 95.5 124 GLU B O 1
ATOM 2198 N N . GLU B 1 125 ? 6.957 -10.633 -15.883 1 94.31 125 GLU B N 1
ATOM 2199 C CA . GLU B 1 125 ? 6.922 -9.93 -17.156 1 94.31 125 GLU B CA 1
ATOM 2200 C C . GLU B 1 125 ? 6.656 -8.438 -16.969 1 94.31 125 GLU B C 1
ATOM 2202 O O . GLU B 1 125 ? 7.297 -7.598 -17.594 1 94.31 125 GLU B O 1
ATOM 2207 N N . MET B 1 126 ? 5.754 -8.133 -16.141 1 92.81 126 MET B N 1
ATOM 2208 C CA . MET B 1 126 ? 5.445 -6.742 -15.844 1 92.81 126 MET B CA 1
ATOM 2209 C C . MET B 1 126 ? 6.648 -6.035 -15.227 1 92.81 126 MET B C 1
ATOM 2211 O O . MET B 1 126 ? 6.965 -4.902 -15.594 1 92.81 126 MET B O 1
ATOM 2215 N N . ALA B 1 127 ? 7.344 -6.715 -14.289 1 94.44 127 ALA B N 1
ATOM 2216 C CA . ALA B 1 127 ? 8.492 -6.137 -13.602 1 94.44 127 ALA B CA 1
ATOM 2217 C C . ALA B 1 127 ? 9.633 -5.855 -14.57 1 94.44 127 ALA B C 1
ATOM 2219 O O . ALA B 1 127 ? 10.312 -4.828 -14.469 1 94.44 127 ALA B O 1
ATOM 2220 N N . LEU B 1 128 ? 9.836 -6.781 -15.5 1 94.94 128 LEU B N 1
ATOM 2221 C CA . LEU B 1 128 ? 10.914 -6.602 -16.469 1 94.94 128 LEU B CA 1
ATOM 2222 C C . LEU B 1 128 ? 10.68 -5.348 -17.312 1 94.94 128 LEU B C 1
ATOM 2224 O O . LEU B 1 128 ? 11.633 -4.637 -17.641 1 94.94 128 LEU B O 1
ATOM 2228 N N . THR B 1 129 ? 9.406 -5.086 -17.609 1 92.75 129 THR B N 1
ATOM 2229 C CA . THR B 1 129 ? 9.062 -3.869 -18.344 1 92.75 129 THR B CA 1
ATOM 2230 C C . THR B 1 129 ? 9.25 -2.639 -17.469 1 92.75 129 THR B C 1
ATOM 2232 O O . THR B 1 129 ? 9.836 -1.644 -17.891 1 92.75 129 THR B O 1
ATOM 2235 N N . LEU B 1 130 ? 8.852 -2.678 -16.266 1 93.75 130 LEU B N 1
ATOM 2236 C CA . LEU B 1 130 ? 8.883 -1.57 -15.32 1 93.75 130 LEU B CA 1
ATOM 2237 C C . LEU B 1 130 ? 10.32 -1.146 -15.023 1 93.75 130 LEU B C 1
ATOM 2239 O O . LEU B 1 130 ? 10.602 0.046 -14.891 1 93.75 130 LEU B O 1
ATOM 2243 N N . PHE B 1 131 ? 11.258 -2.131 -14.961 1 96.31 131 PHE B N 1
ATOM 2244 C CA . PHE B 1 131 ? 12.602 -1.847 -14.477 1 96.31 131 PHE B CA 1
ATOM 2245 C C . PHE B 1 131 ? 13.602 -1.87 -15.625 1 96.31 131 PHE B C 1
ATOM 2247 O O . PHE B 1 131 ? 14.812 -1.909 -15.391 1 96.31 131 PHE B O 1
ATOM 2254 N N . ARG B 1 132 ? 13.086 -1.854 -16.812 1 94.19 132 ARG B N 1
ATOM 2255 C CA . ARG B 1 132 ? 13.922 -2.025 -18 1 94.19 132 ARG B CA 1
ATOM 2256 C C . ARG B 1 132 ? 15.023 -0.969 -18.062 1 94.19 132 ARG B C 1
ATOM 2258 O O . ARG B 1 132 ? 16.141 -1.249 -18.5 1 94.19 132 ARG B O 1
ATOM 2265 N N . ASP B 1 133 ? 14.758 0.267 -17.547 1 94.75 133 ASP B N 1
ATOM 2266 C CA . ASP B 1 133 ? 15.719 1.361 -17.656 1 94.75 133 ASP B CA 1
ATOM 2267 C C . ASP B 1 133 ? 16.438 1.599 -16.328 1 94.75 133 ASP B C 1
ATOM 2269 O O . ASP B 1 133 ? 17.156 2.59 -16.172 1 94.75 133 ASP B O 1
ATOM 2273 N N . TRP B 1 134 ? 16.25 0.729 -15.367 1 96.94 134 TRP B N 1
ATOM 2274 C CA . TRP B 1 134 ? 16.953 0.843 -14.094 1 96.94 134 TRP B CA 1
ATOM 2275 C C . TRP B 1 134 ? 18.312 0.183 -14.156 1 96.94 134 TRP B C 1
ATOM 2277 O O . TRP B 1 134 ? 18.484 -0.878 -14.758 1 96.94 134 TRP B O 1
ATOM 2287 N N . THR B 1 135 ? 19.281 0.76 -13.516 1 97.19 135 THR B N 1
ATOM 2288 C CA . THR B 1 135 ? 20.547 0.055 -13.32 1 97.19 135 THR B CA 1
ATOM 2289 C C . THR B 1 135 ? 20.391 -1.073 -12.305 1 97.19 135 THR B C 1
ATOM 2291 O O . THR B 1 135 ? 19.531 -1.006 -11.422 1 97.19 135 THR B O 1
ATOM 2294 N N . LEU B 1 136 ? 21.172 -2.064 -12.438 1 95.88 136 LEU B N 1
ATOM 2295 C CA . LEU B 1 136 ? 21.141 -3.152 -11.461 1 95.88 136 LEU B CA 1
ATOM 2296 C C . LEU B 1 136 ? 21.469 -2.646 -10.07 1 95.88 136 LEU B C 1
ATOM 2298 O O . LEU B 1 136 ? 20.938 -3.145 -9.07 1 95.88 136 LEU B O 1
ATOM 2302 N N . LYS B 1 137 ? 22.359 -1.66 -10.023 1 97.12 137 LYS B N 1
ATOM 2303 C CA . LYS B 1 137 ? 22.719 -1.066 -8.734 1 97.12 137 LYS B CA 1
ATOM 2304 C C . LYS B 1 137 ? 21.5 -0.438 -8.062 1 97.12 137 LYS B C 1
ATOM 2306 O O . LYS B 1 137 ? 21.234 -0.705 -6.891 1 97.12 137 LYS B O 1
ATOM 2311 N N . ASP B 1 138 ? 20.734 0.36 -8.805 1 97.88 138 ASP B N 1
ATOM 2312 C CA . ASP B 1 138 ? 19.547 1.002 -8.25 1 97.88 138 ASP B CA 1
ATOM 2313 C C . ASP B 1 138 ? 18.5 -0.034 -7.828 1 97.88 138 ASP B C 1
ATOM 2315 O O . ASP B 1 138 ? 17.906 0.08 -6.758 1 97.88 138 ASP B O 1
ATOM 2319 N N . PHE B 1 139 ? 18.359 -1.031 -8.672 1 97.94 139 PHE B N 1
ATOM 2320 C CA . PHE B 1 139 ? 17.375 -2.066 -8.375 1 97.94 139 PHE B CA 1
ATOM 2321 C C . PHE B 1 139 ? 17.75 -2.828 -7.113 1 97.94 139 PHE B C 1
ATOM 2323 O O . PHE B 1 139 ? 16.922 -3.02 -6.227 1 97.94 139 PHE B O 1
ATOM 2330 N N . ASN B 1 140 ? 19 -3.213 -6.996 1 97.69 140 ASN B N 1
ATOM 2331 C CA . ASN B 1 140 ? 19.453 -3.963 -5.828 1 97.69 140 ASN B CA 1
ATOM 2332 C C . ASN B 1 140 ? 19.344 -3.135 -4.555 1 97.69 140 ASN B C 1
ATOM 2334 O O . ASN B 1 140 ? 18.984 -3.66 -3.496 1 97.69 140 ASN B O 1
ATOM 2338 N N . GLU B 1 141 ? 19.641 -1.872 -4.652 1 98.31 141 GLU B N 1
ATOM 2339 C CA . GLU B 1 141 ? 19.5 -0.987 -3.502 1 98.31 141 GLU B CA 1
ATOM 2340 C C . GLU B 1 141 ? 18.031 -0.819 -3.115 1 98.31 141 GLU B C 1
ATOM 2342 O O . GLU B 1 141 ? 17.703 -0.767 -1.93 1 98.31 141 GLU B O 1
ATOM 2347 N N . LEU B 1 142 ? 17.172 -0.749 -4.129 1 98.62 142 LEU B N 1
ATOM 2348 C CA . LEU B 1 142 ? 15.734 -0.687 -3.836 1 98.62 142 LEU B CA 1
ATOM 2349 C C . LEU B 1 142 ? 15.289 -1.916 -3.055 1 98.62 142 LEU B C 1
ATOM 2351 O O . LEU B 1 142 ? 14.594 -1.794 -2.043 1 98.62 142 LEU B O 1
ATOM 2355 N N . VAL B 1 143 ? 15.672 -3.1 -3.506 1 98.44 143 VAL B N 1
ATOM 2356 C CA . VAL B 1 143 ? 15.297 -4.352 -2.852 1 98.44 143 VAL B CA 1
ATOM 2357 C C . VAL B 1 143 ? 15.773 -4.336 -1.399 1 98.44 143 VAL B C 1
ATOM 2359 O O . VAL B 1 143 ? 15 -4.625 -0.485 1 98.44 143 VAL B O 1
ATOM 2362 N N . ARG B 1 144 ? 17.016 -3.941 -1.22 1 98.5 144 ARG B N 1
ATOM 2363 C CA . ARG B 1 144 ? 17.609 -3.906 0.114 1 98.5 144 ARG B CA 1
ATOM 2364 C C . ARG B 1 144 ? 16.875 -2.924 1.016 1 98.5 144 ARG B C 1
ATOM 2366 O O . ARG B 1 144 ? 16.469 -3.277 2.125 1 98.5 144 ARG B O 1
ATOM 2373 N N . LEU B 1 145 ? 16.672 -1.73 0.562 1 98.69 145 LEU B N 1
ATOM 2374 C CA . LEU B 1 145 ? 16.125 -0.654 1.377 1 98.69 145 LEU B CA 1
ATOM 2375 C C . LEU B 1 145 ? 14.633 -0.869 1.626 1 98.69 145 LEU B C 1
ATOM 2377 O O . LEU B 1 145 ? 14.117 -0.513 2.689 1 98.69 145 LEU B O 1
ATOM 2381 N N . MET B 1 146 ? 13.898 -1.443 0.669 1 98.31 146 MET B N 1
ATOM 2382 C CA . MET B 1 146 ? 12.484 -1.767 0.862 1 98.31 146 MET B CA 1
ATOM 2383 C C . MET B 1 146 ? 12.312 -2.848 1.924 1 98.31 146 MET B C 1
ATOM 2385 O O . MET B 1 146 ? 11.383 -2.795 2.725 1 98.31 146 MET B O 1
ATOM 2389 N N . ARG B 1 147 ? 13.164 -3.814 1.909 1 98.06 147 ARG B N 1
ATOM 2390 C CA . ARG B 1 147 ? 13.125 -4.836 2.953 1 98.06 147 ARG B CA 1
ATOM 2391 C C . ARG B 1 147 ? 13.398 -4.227 4.324 1 98.06 147 ARG B C 1
ATOM 2393 O O . ARG B 1 147 ? 12.695 -4.52 5.293 1 98.06 147 ARG B O 1
ATOM 2400 N N . MET B 1 148 ? 14.438 -3.373 4.395 1 97.94 148 MET B N 1
ATOM 2401 C CA . MET B 1 148 ? 14.734 -2.682 5.645 1 97.94 148 MET B CA 1
ATOM 2402 C C . MET B 1 148 ? 13.531 -1.877 6.125 1 97.94 148 MET B C 1
ATOM 2404 O O . MET B 1 148 ? 13.188 -1.914 7.309 1 97.94 148 MET B O 1
ATOM 2408 N N . LEU B 1 149 ? 12.867 -1.145 5.219 1 97.81 149 LEU B N 1
ATOM 2409 C CA . LEU B 1 149 ? 11.703 -0.339 5.562 1 97.81 149 LEU B CA 1
ATOM 2410 C C . LEU B 1 149 ? 10.562 -1.22 6.066 1 97.81 149 LEU B C 1
ATOM 2412 O O . LEU B 1 149 ? 9.953 -0.925 7.098 1 97.81 149 LEU B O 1
ATOM 2416 N N . ALA B 1 150 ? 10.289 -2.303 5.312 1 96.75 150 ALA B N 1
ATOM 2417 C CA . ALA B 1 150 ? 9.227 -3.229 5.715 1 96.75 150 ALA B CA 1
ATOM 2418 C C . ALA B 1 150 ? 9.477 -3.762 7.125 1 96.75 150 ALA B C 1
ATOM 2420 O O . ALA B 1 150 ? 8.539 -3.861 7.926 1 96.75 150 ALA B O 1
ATOM 2421 N N . ASP B 1 151 ? 10.68 -4.082 7.441 1 95.75 151 ASP B N 1
ATOM 2422 C CA . ASP B 1 151 ? 11.023 -4.664 8.734 1 95.75 151 ASP B CA 1
ATOM 2423 C C . ASP B 1 151 ? 10.766 -3.676 9.867 1 95.75 151 ASP B C 1
ATOM 2425 O O . ASP B 1 151 ? 10.172 -4.035 10.891 1 95.75 151 ASP B O 1
ATOM 2429 N N . VAL B 1 152 ? 11.148 -2.457 9.664 1 94.12 152 VAL B N 1
ATOM 2430 C CA . VAL B 1 152 ? 10.984 -1.497 10.758 1 94.12 152 VAL B CA 1
ATOM 2431 C C . VAL B 1 152 ? 9.516 -1.082 10.867 1 94.12 152 VAL B C 1
ATOM 2433 O O . VAL B 1 152 ? 9.047 -0.748 11.953 1 94.12 152 VAL B O 1
ATOM 2436 N N . MET B 1 153 ? 8.758 -1.08 9.789 1 93.38 153 MET B N 1
ATOM 2437 C CA . MET B 1 153 ? 7.344 -0.73 9.836 1 93.38 153 MET B CA 1
ATOM 2438 C C . MET B 1 153 ? 6.531 -1.826 10.516 1 93.38 153 MET B C 1
ATOM 2440 O O . MET B 1 153 ? 5.52 -1.546 11.164 1 93.38 153 MET B O 1
ATOM 2444 N N . SER B 1 154 ? 6.918 -3.037 10.281 1 88.69 154 SER B N 1
ATOM 2445 C CA . SER B 1 154 ? 6.191 -4.176 10.836 1 88.69 154 SER B CA 1
ATOM 2446 C C . SER B 1 154 ? 6.469 -4.336 12.32 1 88.69 154 SER B C 1
ATOM 2448 O O . SER B 1 154 ? 5.684 -4.957 13.039 1 88.69 154 SER B O 1
ATOM 2450 N N . GLU B 1 155 ? 7.621 -4.008 12.797 1 75.81 155 GLU B N 1
ATOM 2451 C CA . GLU B 1 155 ? 8.008 -4.121 14.203 1 75.81 155 GLU B CA 1
ATOM 2452 C C . GLU B 1 155 ? 7.277 -3.088 15.055 1 75.81 155 GLU B C 1
ATOM 2454 O O . GLU B 1 155 ? 7.102 -3.283 16.266 1 75.81 155 GLU B O 1
ATOM 2459 N N . GLU B 1 156 ? 7.016 -1.911 14.539 1 60.91 156 GLU B N 1
ATOM 2460 C CA . GLU B 1 156 ? 6.5 -0.839 15.391 1 60.91 156 GLU B CA 1
ATOM 2461 C C . GLU B 1 156 ? 5.117 -1.181 15.938 1 60.91 156 GLU B C 1
ATOM 2463 O O . GLU B 1 156 ? 4.195 -1.471 15.172 1 60.91 156 GLU B O 1
ATOM 2468 N N . PRO B 1 157 ? 5.027 -1.646 17.188 1 53.56 157 PRO B N 1
ATOM 2469 C CA . PRO B 1 157 ? 3.76 -1.921 17.859 1 53.56 157 PRO B CA 1
ATOM 2470 C C . PRO B 1 157 ? 2.742 -0.793 17.688 1 53.56 157 PRO B C 1
ATOM 2472 O O . PRO B 1 157 ? 3.125 0.363 17.5 1 53.56 157 PRO B O 1
ATOM 2475 N N . PRO B 1 158 ? 1.465 -1.078 17.219 1 48.25 158 PRO B N 1
ATOM 2476 C CA . PRO B 1 158 ? 0.454 -0.023 17.328 1 48.25 158 PRO B CA 1
ATOM 2477 C C . PRO B 1 158 ? 0.684 0.891 18.531 1 48.25 158 PRO B C 1
ATOM 2479 O O . PRO B 1 158 ? 1.313 0.483 19.516 1 48.25 158 PRO B O 1
ATOM 2482 N N . ALA B 1 159 ? 0.739 2.285 18.297 1 42 159 ALA B N 1
ATOM 2483 C CA . ALA B 1 159 ? 0.779 3.105 19.5 1 42 159 ALA B CA 1
ATOM 2484 C C . ALA B 1 159 ? -0.03 2.465 20.625 1 42 159 ALA B C 1
ATOM 2486 O O . ALA B 1 159 ? -1.125 1.947 20.391 1 42 159 ALA B O 1
ATOM 2487 N N . ALA B 1 160 ? 0.761 1.954 21.641 1 37.44 160 ALA B N 1
ATOM 2488 C CA . ALA B 1 160 ? 0.145 1.431 22.844 1 37.44 160 ALA B CA 1
ATOM 2489 C C . ALA B 1 160 ? -1.08 2.252 23.25 1 37.44 160 ALA B C 1
ATOM 2491 O O . ALA B 1 160 ? -1.048 3.484 23.203 1 37.44 160 ALA B O 1
ATOM 2492 N N . PRO B 1 161 ? -2.359 1.685 23.297 1 33.31 161 PRO B N 1
ATOM 2493 C CA . PRO B 1 161 ? -3.281 2.482 24.109 1 33.31 161 PRO B CA 1
ATOM 2494 C C . PRO B 1 161 ? -2.609 3.092 25.328 1 33.31 161 PRO B C 1
ATOM 2496 O O . PRO B 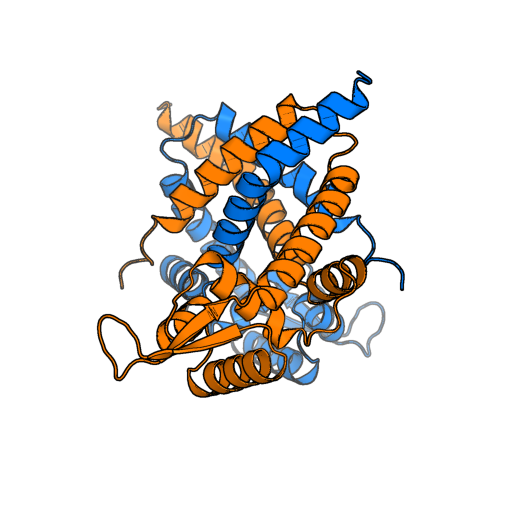1 161 ? -1.606 2.564 25.812 1 33.31 161 PRO B O 1
#

Sequence (322 aa):
MSTKNVHDAHIKASLPELHRALIDIVSVMNRPERDVALLEMAGLKLERALFPLLVLVERLGPIGVGDLAGRVGRDYTTVSRQVARLEELGLVDRRAGSADKRVREAIITPRGKAATDAVDAAREEMALTLFRDWTLKDFNELVRLMRMLADVMSEEPPAAPMSTKNVHDAHIKASLPELHRALIDIVSVMNRPERDVALLEMAGLKLERALFPLLVLVERLGPIGVGDLAGRVGRDYTTVSRQVARLEELGLVDRRAGSADKRVREAIITPRGKAATDAVDAAREEMALTLFRDWTLKDFNELVRLMRMLADVMSEEPPAAP

pLDDT: mean 91.01, std 11.15, range [32.94, 98.69]

Solvent-accessible surface area (backbone atoms only — not comparable to full-atom values): 17407 Å² total; per-residue (Å²): 126,56,71,63,53,56,50,50,52,51,50,58,70,47,40,64,60,35,51,50,20,50,50,49,40,42,52,54,72,66,36,68,60,53,59,50,38,37,32,55,67,35,71,50,93,66,62,71,86,44,47,66,55,54,53,47,30,62,74,55,39,71,37,38,49,62,58,52,11,63,76,73,70,49,55,50,71,61,42,46,53,46,50,50,49,35,33,74,71,49,31,28,42,76,41,67,27,89,90,43,65,87,40,53,21,34,30,56,29,76,60,26,47,54,50,53,49,31,38,52,52,30,50,47,54,52,47,53,63,65,47,62,87,54,51,68,67,60,51,51,49,41,40,53,46,41,39,53,50,25,52,50,61,69,63,57,67,70,70,73,128,127,57,71,64,52,56,50,52,54,51,49,58,72,48,41,64,59,36,50,50,20,50,50,49,40,42,54,54,72,68,36,69,63,54,58,50,38,38,32,54,66,36,70,50,93,65,60,72,88,43,47,66,55,54,53,46,29,61,73,57,39,71,37,37,49,63,58,52,11,64,74,73,71,49,54,50,69,61,42,48,53,46,50,51,50,36,33,74,72,48,30,30,42,76,40,66,28,88,90,44,65,85,40,52,20,34,28,55,29,75,59,26,48,53,51,52,50,32,36,52,52,31,50,49,55,52,46,53,63,65,46,62,87,53,51,68,67,58,50,53,48,42,40,53,46,41,40,54,50,26,53,49,60,69,63,57,66,69,69,72,129

Foldseek 3Di:
DPPVVVVVVVCVVCVVVVVVVVVVVVVVVPDLVVQVQLCVQLVHDDDSVLVVVLVCQAVPPQAFLCRSCVVVVHDSVVSVVSLVVCVVVVQWDWAQDPVHSVTIGIHGDPVSVSSVVSSVVSVVVVVCVVCVPPDPVVVVVCVVVVVVVVVVVVPDPDPDD/DPPVVVVVVVCVVCVVVVVVVVVVVVVVVPDLVVQVQLCVQLVHDDDSVLVVVLVCQAVPPQAFLCRSCVVVVHDSVVSVVSLVVCVVVVQWDWAQDPVHSVTIGIHGDPVSVSSVVSSVVSVVVVVCVVCVPPDPVVVVVCVVVVVVVVVVVVPDPDPDD

Organism: Cystobacter fuscus (strain ATCC 25194 / DSM 2262 / NBRC 100088 / M29) (NCBI:txid1242864)

Secondary structure (DSSP, 8-state):
--HHHHHHHHHHHHHHHHHHHHHHHHHHHT-HHHHHHHHHHTT----GGGHHHHHHHHHH-SEEHHHHHHHHT--HHHHHHHHHHHHHTTSEEEEE-SS-TTSEEEEE-HHHHHHHHHHHHHHHHHHHHHTTTS-HHHHHHHHHHHHHHHHHHHHS-----/--HHHHHHHHHHHHHHHHHHHHHHHHHHHT-HHHHHHHHHHTT----GGGHHHHHHHHHH-SEEHHHHHHHHT--HHHHHHHHHHHHHTTSEEEEE-SS-TTSEEEEE-HHHHHHHHHHHHHHHHHHHHHTTTS-HHHHHHHHHHHHHHHHHHHHS-----

InterPro domains:
  IPR000835 MarR-type HTH domain [PF01047] (48-103)
  IPR000835 MarR-type HTH domain [PS50995] (15-154)
  IPR000835 MarR-type HTH domain [SM00347] (39-139)
  IPR011991 ArsR-like helix-turn-helix domain [cd00090] (61-95)
  IPR023187 Transcriptional regulator MarR-type, conserved site [PS01117] (78-112)
  IPR036388 Winged helix-like DNA-binding domain superfamily [G3DSA:1.10.10.10] (3-156)
  IPR036390 Winged helix DNA-binding domain superfamily [SSF46785] (29-155)
  IPR039422 Transcription regulators MarR/SlyA-like [PTHR33164] (17-151)

Radius of gyration: 22.13 Å; Cα contacts (8 Å, |Δi|>4): 357; chains: 2; bounding box: 48×61×48 Å

=== Feature glossary ===
Key to the feature types in this record:

Secondary structure (8-state, DSSP). Secondary structure is the local, repeating backbone conformation. DSSP classifies it into eight states by reading the hydrogen-bond network: three helix types (H, G, I), two β types (E, B), two non-regular types (T, S), and unstructured coil (-).

Backbone torsions (φ/ψ). Backbone dihedral angles. Every residue except chain termini has a φ (preceding-C → N → Cα → C) and a ψ (N → Cα → C → next-N). They are reported in degrees following the IUPAC sign convention. Secondary structure is essentially a statement about which (φ, ψ) basin each residue occupies.

Predicted aligned error. Predicted Aligned Error (PAE) is an AlphaFold confidence matrix: entry (i, j) is the expected error in the position of residue j, in ångströms, when the prediction is superimposed on the true structure at residue i. Low PAE within a block of residues means that block is internally rigid and well-predicted; high PAE between two blocks means their relative placement is uncertain even if each block individually is confident.

B-factor. B-factor (Debye–Waller factor) reflects atomic displacement in the crystal lattice. It is an experimental observable (units Å²), not a prediction; low values mean the atom is pinned down, high values mean it moves or is heterogeneous across the crystal.

Secondary structure (3-state, P-SEA). Three-state secondary structure (P-SEA) collapses the eight DSSP classes into helix (a), strand (b), and coil (c). P-SEA assigns these from Cα geometry alone — distances and angles — without requiring backbone oxygens, so it works on any Cα trace.

Sequence. Primary structure: the covalent order of the twenty standard amino acids along the backbone. Two proteins with the same sequence will (almost always) fold to the same structure; two with 30% identity often share a fold but not the details.

pLDDT. pLDDT is the predicted lDDT-Cα score: AlphaFold's confidence that the local environment of each residue (all inter-atomic distances within 15 Å) is correctly placed. It is a per-residue number between 0 and 100, with higher meaning more reliable.

InterPro / GO / CATH / organism. Functional annotations link the protein to curated databases. InterPro entries identify conserved domains and families by matching the sequence against member-database signatures (Pfam, PROSITE, CDD, …). Gene Ontology (GO) terms describe molecular function, biological process, and cellular component in a controlled vocabulary. CATH places the structure in a hierarchical fold classification (Class/Architecture/Topology/Homologous-superfamily). The organism is the source species.

Contact-map, Ramachandran, and PAE plots. Three diagnostic plots accompany the record. The Cα contact map visualizes the tertiary structure as a 2D adjacency matrix (8 Å cutoff, sequence-local contacts suppressed). The Ramachandran plot shows the distribution of backbone (φ, ψ) torsions, with points in the α and β basins reflecting secondary structure content. The PAE plot shows AlphaFold's inter-residue confidence as a color matrix.

mmCIF coordinates. The mmCIF table is the protein's shape written out atom by atom. For each backbone N, Cα, C, and carbonyl O, it records an (x, y, z) coordinate triple in Å plus the residue type, chain letter, and residue number.

Radius of gyration, Cα contacts, bounding box. Three whole-structure scalars: the radius of gyration (RMS distance of Cα from centroid, in Å), the count of Cα–Cα contacts (pairs closer than 8 Å and separated by more than four residues in sequence — i.e. tertiary, not local, contacts), and the bounding-box dimensions. Together they distinguish compact globular folds from extended fibres or disordered chains.

Foldseek 3Di. The Foldseek 3Di string encodes local tertiary geometry as a 20-letter alphabet — one character per residue — derived from the relative positions of nearby Cα atoms. Unlike the amino-acid sequence, 3Di is a direct function of the 3D structure, so two proteins with the same fold have similar 3Di strings even at low sequence identity.

Rendered structure images. Six rendered views show the 3D structure from the faces of a cube — i.e. along ±x, ±y, ±z. Rendering representation is drawn randomly per protein from cartoon (secondary-structure ribbons), sticks (backbone bonds), or molecular surface; coloring is either N→C rainbow (blue at the N-terminus through red at the C-terminus) or one color per chain.

Nearest PDB structures. The Foldseek neighbor list gives the closest experimentally determined structures in the PDB, ranked by structural alignment. TM-score near 1 means near-identical fold; near 0.3 means only rough topology match. This is how one finds what a novel AlphaFold prediction most resembles in the solved-structure universe.

Solvent-accessible surface area. SASA measures how much of the protein is reachable by solvent. It is computed by rolling a water-sized probe over the atomic surface and summing the exposed area (Å²). Per-residue SASA distinguishes core (buried, low SASA) from surface (exposed, high SASA) residues; total SASA is a whole-molecule size measure.